Protein AF-0000000082826260 (afdb_homodimer)

InterPro domains:
  IPR009097 Cyclic phosphodiesterase [SSF55144] (1-170)
  IPR022932 Putative phosphoesterase YjcG [MF_01444] (1-168)
  IPR022932 Putative phosphoesterase YjcG [NF010223] (1-169)
  IPR050580 2H phosphoesterase superfamily YjcG-like protein [PTHR40037] (2-169)

Sequence (342 aa):
MKYGIVLFPSKKLQDLANSYRKRYDPSYSLIPPHLTLRASFECSEEKADQLVSHLRSIAKESHPIVLKLTKYSSFAPVNNVIYIKAEPTEELKTLNEKLYTGVLAGEQEYNFVPHVTVGQNLSDDEHSDVLGQLKMQEVSHEEIVDRFHLLYQLENGSWTVYETFLLGRGEMKYGIVLFPSKKLQDLANSYRKRYDPSYSLIPPHLTLRASFECSEEKADQLVSHLRSIAKESHPIVLKLTKYSSFAPVNNVIYIKAEPTEELKTLNEKLYTGVLAGEQEYNFVPHVTVGQNLSDDEHSDVLGQLKMQEVSHEEIVDRFHLLYQLENGSWTVYETFLLGRGE

Structure (mmCIF, N/CA/C/O backbone):
data_AF-0000000082826260-model_v1
#
loop_
_entity.id
_entity.type
_entity.pdbx_description
1 polymer 'Putative phosphoesterase G4P54_06240'
#
loop_
_atom_site.group_PDB
_atom_site.id
_atom_site.type_symbol
_atom_site.label_ato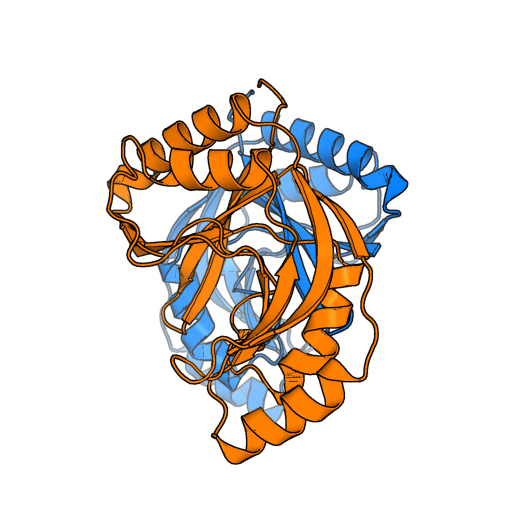m_id
_atom_site.label_alt_id
_atom_site.label_comp_id
_atom_site.label_asym_id
_atom_site.label_entity_id
_atom_site.label_seq_id
_atom_site.pdbx_PDB_ins_code
_atom_site.Cartn_x
_atom_site.Cartn_y
_atom_site.Cartn_z
_atom_site.occupancy
_atom_site.B_iso_or_equiv
_atom_site.auth_seq_id
_atom_site.auth_comp_id
_atom_site.auth_asym_id
_atom_site.auth_atom_id
_atom_site.pdbx_PDB_model_num
ATOM 1 N N . MET A 1 1 ? -2.699 8.5 -15.406 1 93.31 1 MET A N 1
ATOM 2 C CA . MET A 1 1 ? -2.787 7.773 -14.148 1 93.31 1 MET A CA 1
ATOM 3 C C . MET A 1 1 ? -2.738 8.734 -12.961 1 93.31 1 MET A C 1
ATOM 5 O O . MET A 1 1 ? -2.023 9.742 -13 1 93.31 1 MET A O 1
ATOM 9 N N . LYS A 1 2 ? -3.611 8.555 -11.953 1 97.25 2 LYS A N 1
ATOM 10 C CA . LYS A 1 2 ? -3.637 9.406 -10.766 1 97.25 2 LYS A CA 1
ATOM 11 C C . LYS A 1 2 ? -2.617 8.938 -9.734 1 97.25 2 LYS A C 1
ATOM 13 O O . LYS A 1 2 ? -2.611 7.77 -9.344 1 97.25 2 LYS A O 1
ATOM 18 N N . TYR A 1 3 ? -1.796 9.898 -9.281 1 97.56 3 TYR A N 1
ATOM 19 C CA . TYR A 1 3 ? -0.736 9.586 -8.328 1 97.56 3 TYR A CA 1
ATOM 20 C C . TYR A 1 3 ? -0.931 10.352 -7.027 1 97.56 3 TYR A C 1
ATOM 22 O O . TYR A 1 3 ? -1.606 11.383 -7 1 97.56 3 TYR A O 1
ATOM 30 N N . GLY A 1 4 ? -0.423 9.836 -5.984 1 97.25 4 GLY A N 1
ATOM 31 C CA . GLY A 1 4 ? -0.338 10.477 -4.684 1 97.25 4 GLY A CA 1
ATOM 32 C C . GLY A 1 4 ? 1.004 10.273 -4.004 1 97.25 4 GLY A C 1
ATOM 33 O O . GLY A 1 4 ? 1.725 9.32 -4.312 1 97.25 4 GLY A O 1
ATOM 34 N N . ILE A 1 5 ? 1.354 11.203 -3.178 1 98.38 5 ILE A N 1
ATOM 35 C CA . ILE A 1 5 ? 2.582 11.117 -2.393 1 98.38 5 ILE A CA 1
ATOM 36 C C . ILE A 1 5 ? 2.25 11.227 -0.906 1 98.38 5 ILE A C 1
ATOM 38 O O . ILE A 1 5 ? 1.689 12.227 -0.459 1 98.38 5 ILE A O 1
ATOM 42 N N . VAL A 1 6 ? 2.613 10.156 -0.198 1 98.62 6 VAL A N 1
ATOM 43 C CA . VAL A 1 6 ? 2.178 10.117 1.194 1 98.62 6 VAL A CA 1
ATOM 44 C C . VAL A 1 6 ? 3.311 9.602 2.076 1 98.62 6 VAL A C 1
ATOM 46 O O . VAL A 1 6 ? 4.297 9.055 1.572 1 98.62 6 VAL A O 1
ATOM 49 N N . LEU A 1 7 ? 3.102 9.867 3.311 1 97.81 7 LEU A N 1
ATOM 50 C CA . LEU A 1 7 ? 3.879 9.25 4.379 1 97.81 7 LEU A CA 1
ATOM 51 C C . LEU A 1 7 ? 3.008 8.32 5.219 1 97.81 7 LEU A C 1
ATOM 53 O O . LEU A 1 7 ? 1.947 8.719 5.699 1 97.81 7 LEU A O 1
ATOM 57 N N . PHE A 1 8 ? 3.475 6.996 5.305 1 98.62 8 PHE A N 1
ATOM 58 C CA . PHE A 1 8 ? 2.826 6.105 6.262 1 98.62 8 PHE A CA 1
ATOM 59 C C . PHE A 1 8 ? 3.502 6.188 7.625 1 98.62 8 PHE A C 1
ATOM 61 O O . PHE A 1 8 ? 4.703 5.934 7.746 1 98.62 8 PHE A O 1
ATOM 68 N N . PRO A 1 9 ? 2.684 6.578 8.664 1 98.25 9 PRO A N 1
ATOM 69 C CA . PRO A 1 9 ? 3.301 6.609 9.992 1 98.25 9 PRO A CA 1
ATOM 70 C C . PRO A 1 9 ? 3.555 5.211 10.562 1 98.25 9 PRO A C 1
ATOM 72 O O . PRO A 1 9 ? 3.43 4.219 9.836 1 98.25 9 PRO A O 1
ATOM 75 N N . SER A 1 10 ? 3.982 5.172 11.805 1 97.19 10 SER A N 1
ATOM 76 C CA . SER A 1 10 ? 4.285 3.902 12.453 1 97.19 10 SER A CA 1
ATOM 77 C C . SER A 1 10 ? 3.047 3.016 12.539 1 97.19 10 SER A C 1
ATOM 79 O O . SER A 1 10 ? 1.918 3.508 12.461 1 97.19 10 SER A O 1
ATOM 81 N N . LYS A 1 11 ? 3.295 1.752 12.656 1 97.25 11 LYS A N 1
ATOM 82 C CA . LYS A 1 11 ? 2.186 0.824 12.844 1 97.25 11 LYS A CA 1
ATOM 83 C C . LYS A 1 11 ? 1.308 1.252 14.016 1 97.25 11 LYS A C 1
ATOM 85 O O . LYS A 1 11 ? 0.081 1.146 13.953 1 97.25 11 LYS A O 1
ATOM 90 N N . LYS A 1 12 ? 1.961 1.688 15.07 1 97.38 12 LYS A N 1
ATOM 91 C CA . LYS A 1 12 ? 1.226 2.105 16.266 1 97.38 12 LYS A CA 1
ATOM 92 C C . LYS A 1 12 ? 0.23 3.213 15.93 1 97.38 12 LYS A C 1
ATOM 94 O O . LYS A 1 12 ? -0.943 3.131 16.297 1 97.38 12 LYS A O 1
ATOM 99 N N . LEU A 1 13 ? 0.68 4.199 15.289 1 98.25 13 LEU A N 1
ATOM 100 C CA . LEU A 1 13 ? -0.187 5.32 14.938 1 98.25 13 LEU A CA 1
ATOM 101 C C . LEU A 1 13 ? -1.237 4.898 13.914 1 98.25 13 LEU A C 1
ATOM 103 O O . LEU A 1 13 ? -2.379 5.363 13.961 1 98.25 13 LEU A O 1
ATOM 107 N N . GLN A 1 14 ? -0.876 4.094 12.992 1 98.62 14 GLN A N 1
ATOM 108 C CA . GLN A 1 14 ? -1.839 3.592 12.016 1 98.62 14 GLN A CA 1
ATOM 109 C C . GLN A 1 14 ? -2.959 2.814 12.695 1 98.62 14 GLN A C 1
ATOM 111 O O . GLN A 1 14 ? -4.133 2.986 12.367 1 98.62 14 GLN A O 1
ATOM 116 N N . ASP A 1 15 ? -2.557 1.994 13.617 1 98.56 15 ASP A N 1
ATOM 117 C CA . ASP A 1 15 ? -3.551 1.205 14.336 1 98.56 15 ASP A CA 1
ATOM 118 C C . ASP A 1 15 ? -4.48 2.104 15.148 1 98.56 15 ASP A C 1
ATOM 120 O O . ASP A 1 15 ? -5.691 1.869 15.195 1 98.56 15 ASP A O 1
ATOM 124 N N . LEU A 1 16 ? -3.908 3.068 15.742 1 97.88 16 LEU A N 1
ATOM 125 C CA . LEU A 1 16 ? -4.719 4.039 16.469 1 97.88 16 LEU A CA 1
ATOM 126 C C . LEU A 1 16 ? -5.711 4.727 15.539 1 97.88 16 LEU A C 1
ATOM 128 O O . LEU A 1 16 ? -6.906 4.797 15.844 1 97.88 16 LEU A O 1
ATOM 132 N N . ALA A 1 17 ? -5.262 5.164 14.414 1 98.38 17 ALA A N 1
ATOM 133 C CA . ALA A 1 17 ? -6.133 5.84 13.461 1 98.38 17 ALA A CA 1
ATOM 134 C C . ALA A 1 17 ? -7.23 4.906 12.961 1 98.38 17 ALA A C 1
ATOM 136 O O . ALA A 1 17 ? -8.391 5.305 12.844 1 98.38 17 ALA A O 1
ATOM 137 N N . ASN A 1 18 ? -6.883 3.709 12.68 1 98.5 18 ASN A N 1
ATOM 138 C CA . ASN A 1 18 ? -7.824 2.742 12.125 1 98.5 18 ASN A CA 1
ATOM 139 C C . ASN A 1 18 ? -8.93 2.398 13.117 1 98.5 18 ASN A C 1
ATOM 141 O O . ASN A 1 18 ? -10.016 1.969 12.727 1 98.5 18 ASN A O 1
ATOM 145 N N . SER A 1 19 ? -8.648 2.551 14.375 1 97.69 19 SER A N 1
ATOM 146 C CA . SER A 1 19 ? -9.68 2.297 15.375 1 97.69 19 SER A CA 1
ATOM 147 C C . SER A 1 19 ? -10.867 3.24 15.203 1 97.69 19 SER A C 1
ATOM 149 O O . SER A 1 19 ? -11.992 2.906 15.57 1 97.69 19 SER A O 1
ATOM 151 N N . TYR A 1 20 ? -10.664 4.395 14.555 1 97.94 20 TYR A N 1
ATOM 152 C CA . TYR A 1 20 ? -11.734 5.344 14.273 1 97.94 20 TYR A CA 1
ATOM 153 C C . TYR A 1 20 ? -12.172 5.254 12.82 1 97.94 20 TYR A C 1
ATOM 155 O O . TYR A 1 20 ? -13.367 5.289 12.523 1 97.94 20 TYR A O 1
ATOM 163 N N . ARG A 1 21 ? -11.219 5.059 11.984 1 98.56 21 ARG A N 1
ATOM 164 C CA . ARG A 1 21 ? -11.484 5.074 10.555 1 98.56 21 ARG A CA 1
ATOM 165 C C . ARG A 1 21 ? -12.484 3.986 10.172 1 98.56 21 ARG A C 1
ATOM 167 O O . ARG A 1 21 ? -13.281 4.164 9.242 1 98.56 21 ARG A O 1
ATOM 174 N N . LYS A 1 22 ? -12.422 2.9 10.805 1 97.88 22 LYS A N 1
ATOM 175 C CA . LYS A 1 22 ? -13.297 1.771 10.5 1 97.88 22 LYS A CA 1
ATOM 176 C C . LYS A 1 22 ? -14.766 2.197 10.492 1 97.88 22 LYS A C 1
ATOM 178 O O . LYS A 1 22 ? -15.547 1.724 9.664 1 97.88 22 LYS A O 1
ATOM 183 N N . ARG A 1 23 ? -15.117 3.162 11.312 1 97.44 23 ARG A N 1
ATOM 184 C CA . ARG A 1 23 ? -16.5 3.578 11.461 1 97.44 23 ARG A CA 1
ATOM 185 C C . ARG A 1 23 ? -16.766 4.906 10.758 1 97.44 23 ARG A C 1
ATOM 187 O O . ARG A 1 23 ? -17.859 5.156 10.266 1 97.44 23 ARG A O 1
ATOM 194 N N . TYR A 1 24 ? -15.633 5.699 10.617 1 98.31 24 TYR A N 1
ATOM 195 C CA . TYR A 1 24 ? -15.938 7.098 10.336 1 98.31 24 TYR A CA 1
ATOM 196 C C . TYR A 1 24 ? -15.273 7.559 9.047 1 98.31 24 TYR A C 1
ATOM 198 O O . TYR A 1 24 ? -15.391 8.727 8.664 1 98.31 24 TYR A O 1
ATOM 206 N N . ASP A 1 25 ? -14.562 6.664 8.414 1 98.12 25 ASP A N 1
ATOM 207 C CA . ASP A 1 25 ? -13.82 7.047 7.211 1 98.12 25 ASP A CA 1
ATOM 208 C C . ASP A 1 25 ? -14.117 6.094 6.055 1 98.12 25 ASP A C 1
ATOM 210 O O . ASP A 1 25 ? -13.617 4.965 6.031 1 98.12 25 ASP A O 1
ATOM 214 N N . PRO A 1 26 ? -14.805 6.508 5.086 1 96.88 26 PRO A N 1
ATOM 215 C CA . PRO A 1 26 ? -15.102 5.652 3.934 1 96.88 26 PRO A CA 1
ATOM 216 C C . PRO A 1 26 ? -13.844 5.23 3.178 1 96.88 26 PRO A C 1
ATOM 218 O O . PRO A 1 26 ? -13.883 4.293 2.377 1 96.88 26 PRO A O 1
ATOM 221 N N . SER A 1 27 ? -12.734 5.902 3.381 1 96.62 27 SER A N 1
ATOM 222 C CA . SER A 1 27 ? -11.484 5.566 2.713 1 96.62 27 SER A CA 1
ATOM 223 C C . SER A 1 27 ? -10.719 4.492 3.479 1 96.62 27 SER A C 1
ATOM 225 O O . SER A 1 27 ? -9.625 4.102 3.082 1 96.62 27 SER A O 1
ATOM 227 N N . TYR A 1 28 ? -11.352 3.994 4.535 1 97.56 28 TYR A N 1
ATOM 228 C CA . TYR A 1 28 ? -10.773 2.982 5.414 1 97.56 28 TYR A CA 1
ATOM 229 C C . TYR A 1 28 ? -10.234 1.806 4.605 1 97.56 28 TYR A C 1
ATOM 231 O O . TYR A 1 28 ? -9.156 1.282 4.902 1 97.56 28 TYR A O 1
ATOM 239 N N . SER A 1 29 ? -10.961 1.508 3.543 1 95.56 29 SER A N 1
ATOM 240 C CA . SER A 1 29 ? -10.625 0.313 2.777 1 95.56 29 SER A CA 1
ATOM 241 C C . SER A 1 29 ? -9.805 0.665 1.538 1 95.56 29 SER A C 1
ATOM 243 O O . SER A 1 29 ? -9.422 -0.22 0.769 1 95.56 29 SER A O 1
ATOM 245 N N . LEU A 1 30 ? -9.516 1.911 1.318 1 97.44 30 LEU A N 1
ATOM 246 C CA . LEU A 1 30 ? -8.922 2.332 0.054 1 97.44 30 LEU A CA 1
ATOM 247 C C . LEU A 1 30 ? -7.438 2.629 0.224 1 97.44 30 LEU A C 1
ATOM 249 O O . LEU A 1 30 ? -6.676 2.57 -0.744 1 97.44 30 LEU A O 1
ATOM 253 N N . ILE A 1 31 ? -7.086 2.965 1.44 1 98.31 31 ILE A N 1
ATOM 254 C CA . ILE A 1 31 ? -5.703 3.338 1.712 1 98.31 31 ILE A CA 1
ATOM 255 C C . ILE A 1 31 ? -5.434 3.26 3.213 1 98.31 31 ILE A C 1
ATOM 257 O O . ILE A 1 31 ? -6.281 3.637 4.023 1 98.31 31 ILE A O 1
ATOM 261 N N . PRO A 1 32 ? -4.246 2.762 3.613 1 98.56 32 PRO A N 1
ATOM 262 C CA . PRO A 1 32 ? -3.893 2.82 5.031 1 98.56 32 PRO A CA 1
ATOM 263 C C . PRO A 1 32 ? -3.785 4.254 5.555 1 98.56 32 PRO A C 1
ATOM 265 O O . PRO A 1 32 ? -3.666 5.195 4.766 1 98.56 32 PRO A O 1
ATOM 268 N N . PRO A 1 33 ? -3.85 4.402 6.898 1 98.81 33 PRO A N 1
ATOM 269 C CA . PRO A 1 33 ? -3.652 5.746 7.445 1 98.81 33 PRO A CA 1
ATOM 270 C C . PRO A 1 33 ? -2.35 6.391 6.977 1 98.81 33 PRO A C 1
ATOM 272 O O . PRO A 1 33 ? -1.307 5.73 6.945 1 98.81 33 PRO A O 1
ATOM 275 N N . HIS A 1 34 ? -2.5 7.621 6.605 1 98.81 34 HIS A N 1
ATOM 276 C CA . HIS A 1 34 ? -1.344 8.273 6 1 98.81 34 HIS A CA 1
ATOM 277 C C . HIS A 1 34 ? -1.379 9.781 6.227 1 98.81 34 HIS A C 1
ATOM 279 O O . HIS A 1 34 ? -2.398 10.32 6.664 1 98.81 34 HIS A O 1
ATOM 285 N N . LEU A 1 35 ? -0.236 10.383 6.055 1 98.56 35 LEU A N 1
ATOM 286 C CA . LEU A 1 35 ? -0.113 11.828 5.918 1 98.56 35 LEU A CA 1
ATOM 287 C C . LEU A 1 35 ? 0.155 12.219 4.469 1 98.56 35 LEU A C 1
ATOM 289 O O . LEU A 1 35 ? 1.131 11.758 3.869 1 98.56 35 LEU A O 1
ATOM 293 N N . THR A 1 36 ? -0.707 13.008 3.924 1 98 36 THR A N 1
ATOM 294 C CA . THR A 1 36 ? -0.548 13.469 2.549 1 98 36 THR A CA 1
ATOM 295 C C . THR A 1 36 ? 0.526 14.547 2.463 1 98 36 THR A C 1
ATOM 297 O O . THR A 1 36 ? 0.447 15.57 3.154 1 98 36 THR A O 1
ATOM 300 N N . LEU A 1 37 ? 1.494 14.32 1.635 1 97.56 37 LEU A N 1
ATOM 301 C CA . LEU A 1 37 ? 2.572 15.289 1.479 1 97.56 37 LEU A CA 1
ATOM 302 C C . LEU A 1 37 ? 2.266 16.266 0.35 1 97.56 37 LEU A C 1
ATOM 304 O O . LEU A 1 37 ? 2.729 17.406 0.37 1 97.56 37 LEU A O 1
ATOM 308 N N . ARG A 1 38 ? 1.603 15.688 -0.567 1 94.81 38 ARG A N 1
ATOM 309 C CA . ARG A 1 38 ? 1.156 16.469 -1.713 1 94.81 38 ARG A CA 1
ATOM 310 C C . ARG A 1 38 ? -0.188 15.969 -2.23 1 94.81 38 ARG A C 1
ATOM 312 O O . ARG A 1 38 ? -0.431 14.766 -2.271 1 94.81 38 ARG A O 1
ATOM 319 N N . ALA A 1 39 ? -1.004 16.953 -2.668 1 94.06 39 ALA A N 1
ATOM 320 C CA . ALA A 1 39 ? -2.281 16.578 -3.266 1 94.06 39 ALA A CA 1
ATOM 321 C C . ALA A 1 39 ? -2.074 15.688 -4.484 1 94.06 39 ALA A C 1
ATOM 323 O O . ALA A 1 39 ? -1.077 15.82 -5.195 1 94.06 39 ALA A O 1
ATOM 324 N N . SER A 1 40 ? -3.035 14.82 -4.695 1 95.69 40 SER A N 1
ATOM 325 C CA . SER A 1 40 ? -2.939 13.898 -5.82 1 95.69 40 SER A CA 1
ATOM 326 C C . SER A 1 40 ? -2.898 14.648 -7.148 1 95.69 40 SER A C 1
ATOM 328 O O . SER A 1 40 ? -3.369 15.781 -7.238 1 95.69 40 SER A O 1
ATOM 330 N N . PHE A 1 41 ? -2.348 14 -8.164 1 95.12 41 PHE A N 1
ATOM 331 C CA . PHE A 1 41 ? -2.182 14.617 -9.477 1 95.12 41 PHE A CA 1
ATOM 332 C C . PHE A 1 41 ? -2.176 13.57 -10.578 1 95.12 41 PHE A C 1
ATOM 334 O O . PHE A 1 41 ? -1.977 12.383 -10.305 1 95.12 41 PHE A O 1
ATOM 341 N N . GLU A 1 42 ? -2.383 14.039 -11.773 1 94.38 42 GLU A N 1
ATOM 342 C CA . GLU A 1 42 ? -2.371 13.148 -12.93 1 94.38 42 GLU A CA 1
ATOM 343 C C . GLU A 1 42 ? -1.025 13.195 -13.648 1 94.38 42 GLU A C 1
ATOM 345 O O . GLU A 1 42 ? -0.421 14.266 -13.773 1 94.38 42 GLU A O 1
ATOM 350 N N . CYS A 1 43 ? -0.586 12.07 -13.977 1 92.5 43 CYS A N 1
ATOM 351 C CA . CYS A 1 43 ? 0.653 11.945 -14.734 1 92.5 43 CYS A CA 1
ATOM 352 C C . CYS A 1 43 ? 0.594 10.758 -15.688 1 92.5 43 CYS A C 1
ATOM 354 O O . CYS A 1 43 ? 0.049 9.711 -15.344 1 92.5 43 CYS A O 1
ATOM 356 N N . SER A 1 44 ? 1.175 10.953 -16.844 1 91.12 44 SER A N 1
ATOM 357 C CA . SER A 1 44 ? 1.214 9.852 -17.797 1 91.12 44 SER A CA 1
ATOM 358 C C . SER A 1 44 ? 2.197 8.773 -17.359 1 91.12 44 SER A C 1
ATOM 360 O O . SER A 1 44 ? 3.197 9.07 -16.703 1 91.12 44 SER A O 1
ATOM 362 N N . GLU A 1 45 ? 1.932 7.555 -17.734 1 87.06 45 GLU A N 1
ATOM 363 C CA . GLU A 1 45 ? 2.799 6.434 -17.391 1 87.06 45 GLU A CA 1
ATOM 364 C C . GLU A 1 45 ? 4.188 6.602 -18 1 87.06 45 GLU A C 1
ATOM 366 O O . GLU A 1 45 ? 5.184 6.172 -17.422 1 87.06 45 GLU A O 1
ATOM 371 N N . GLU A 1 46 ? 4.199 7.234 -19.078 1 85 46 GLU A N 1
ATOM 372 C CA . GLU A 1 46 ? 5.457 7.438 -19.781 1 85 46 GLU A CA 1
ATOM 373 C C . GLU A 1 46 ? 6.383 8.375 -19.016 1 85 46 GLU A C 1
ATOM 375 O O . GLU A 1 46 ? 7.602 8.328 -19.188 1 85 46 GLU A O 1
ATOM 380 N N . LYS A 1 47 ? 5.82 9.172 -18.141 1 88.56 47 LYS A N 1
ATOM 381 C CA . LYS A 1 47 ? 6.605 10.148 -17.391 1 88.56 47 LYS A CA 1
ATOM 382 C C . LYS A 1 47 ? 6.914 9.641 -15.984 1 88.56 47 LYS A C 1
ATOM 384 O O . LYS A 1 47 ? 7.477 10.375 -15.164 1 88.56 47 LYS A O 1
ATOM 389 N N . ALA A 1 48 ? 6.52 8.445 -15.773 1 87.75 48 ALA A N 1
ATOM 390 C CA . ALA A 1 48 ? 6.691 7.883 -14.438 1 87.75 48 ALA A CA 1
ATOM 391 C C . ALA A 1 48 ? 8.164 7.848 -14.039 1 87.75 48 ALA A C 1
ATOM 393 O O . ALA A 1 48 ? 8.516 8.094 -12.883 1 87.75 48 ALA A O 1
ATOM 394 N N . ASP A 1 49 ? 8.984 7.617 -15.008 1 90 49 ASP A N 1
ATOM 395 C CA . ASP A 1 49 ? 10.414 7.547 -14.734 1 90 49 ASP A CA 1
ATOM 396 C C . ASP A 1 49 ? 10.961 8.914 -14.32 1 90 49 ASP A C 1
ATOM 398 O O . ASP A 1 49 ? 11.797 9.008 -13.422 1 90 49 ASP A O 1
ATOM 402 N N . GLN A 1 50 ? 10.523 9.867 -14.992 1 94.5 50 GLN A N 1
ATOM 403 C CA . GLN A 1 50 ? 10.938 11.227 -14.641 1 94.5 50 GLN A CA 1
ATOM 404 C C . GLN A 1 50 ? 10.445 11.609 -13.25 1 94.5 50 GLN A C 1
ATOM 406 O O . GLN A 1 50 ? 11.164 12.25 -12.477 1 94.5 50 GLN A O 1
ATOM 411 N N . LEU A 1 51 ? 9.281 11.234 -13.008 1 95.56 51 LEU A N 1
ATOM 412 C CA . LEU A 1 51 ? 8.688 11.492 -11.703 1 95.56 51 LEU A CA 1
ATOM 413 C C . LEU A 1 51 ? 9.492 10.812 -10.594 1 95.56 51 LEU A C 1
ATOM 415 O O . LEU A 1 51 ? 9.828 11.445 -9.594 1 95.56 51 LEU A O 1
ATOM 419 N N . VAL A 1 52 ? 9.852 9.641 -10.812 1 96.62 52 VAL A N 1
ATOM 420 C CA . VAL A 1 52 ? 10.602 8.852 -9.836 1 96.62 52 VAL A CA 1
ATOM 421 C C . VAL A 1 52 ? 11.977 9.477 -9.625 1 96.62 52 VAL A C 1
ATOM 423 O O . VAL A 1 52 ? 12.438 9.609 -8.484 1 96.62 52 VAL A O 1
ATOM 426 N N . SER A 1 53 ? 12.594 9.828 -10.688 1 96.5 53 SER A N 1
ATOM 427 C CA . SER A 1 53 ? 13.906 10.445 -10.602 1 96.5 53 SER A CA 1
ATOM 428 C C . SER A 1 53 ? 13.859 11.742 -9.805 1 96.5 53 SER A C 1
ATOM 430 O O . SER A 1 53 ? 14.734 12.016 -8.984 1 96.5 53 SER A O 1
ATOM 432 N N . HIS A 1 54 ? 12.875 12.484 -10.078 1 97.5 54 HIS A N 1
ATOM 433 C CA . HIS A 1 54 ? 12.695 13.742 -9.359 1 97.5 54 HIS A CA 1
ATOM 434 C C . HIS A 1 54 ? 12.469 13.5 -7.875 1 97.5 54 HIS A C 1
ATOM 436 O O . HIS A 1 54 ? 13.086 14.164 -7.031 1 97.5 54 HIS A O 1
ATOM 442 N N . LEU A 1 55 ? 11.672 12.555 -7.559 1 97.88 55 LEU A N 1
ATOM 443 C CA . LEU A 1 55 ? 11.367 12.234 -6.168 1 97.88 55 LEU A CA 1
ATOM 444 C C . LEU A 1 55 ? 12.602 11.688 -5.457 1 97.88 55 LEU A C 1
ATOM 446 O O . LEU A 1 55 ? 12.805 11.953 -4.266 1 97.88 55 LEU A O 1
ATOM 450 N N . ARG A 1 56 ? 13.375 10.953 -6.164 1 97.25 56 ARG A N 1
ATOM 451 C CA . ARG A 1 56 ? 14.617 10.445 -5.59 1 97.25 56 ARG A CA 1
ATOM 452 C C . ARG A 1 56 ? 15.555 11.594 -5.223 1 97.25 56 ARG A C 1
ATOM 454 O O . ARG A 1 56 ? 16.203 11.562 -4.172 1 97.25 56 ARG A O 1
ATOM 461 N N . SER A 1 57 ? 15.625 12.516 -6.078 1 97.19 57 SER A N 1
ATOM 462 C CA . SER A 1 57 ? 16.469 13.688 -5.816 1 97.19 57 SER A CA 1
ATOM 463 C C . SER A 1 57 ? 15.969 14.453 -4.594 1 97.19 57 SER A C 1
ATOM 465 O O . SER A 1 57 ? 16.766 14.859 -3.748 1 97.19 57 SER A O 1
ATOM 467 N N . ILE A 1 58 ? 14.711 14.602 -4.516 1 97.5 58 ILE A N 1
ATOM 468 C CA . ILE A 1 58 ? 14.117 15.289 -3.375 1 97.5 58 ILE A CA 1
ATOM 469 C C . ILE A 1 58 ? 14.43 14.523 -2.092 1 97.5 58 ILE A C 1
ATOM 471 O O . ILE A 1 58 ? 14.812 15.117 -1.082 1 97.5 58 ILE A O 1
ATOM 475 N N . ALA A 1 59 ? 14.273 13.266 -2.119 1 97.25 59 ALA A N 1
ATOM 476 C CA . ALA A 1 59 ? 14.516 12.43 -0.948 1 97.25 59 ALA A CA 1
ATOM 477 C C . ALA A 1 59 ? 15.961 12.547 -0.479 1 97.25 59 ALA A C 1
ATOM 479 O O . ALA A 1 59 ? 16.219 12.648 0.721 1 97.25 59 ALA A O 1
ATOM 480 N N . LYS A 1 60 ? 16.828 12.562 -1.421 1 95.62 60 LYS A N 1
ATOM 481 C CA . LYS A 1 60 ? 18.25 12.641 -1.119 1 95.62 60 LYS A CA 1
ATOM 482 C C . LYS A 1 60 ? 18.594 13.945 -0.402 1 95.62 60 LYS A C 1
ATOM 484 O O . LYS A 1 60 ? 19.484 13.984 0.446 1 95.62 60 LYS A O 1
ATOM 489 N N . GLU A 1 61 ? 17.859 14.922 -0.703 1 94.88 61 GLU A N 1
ATOM 490 C CA . GLU A 1 61 ? 18.156 16.25 -0.183 1 94.88 61 GLU A CA 1
ATOM 491 C C . GLU A 1 61 ? 17.344 16.547 1.069 1 94.88 61 GLU A C 1
ATOM 493 O O . GLU A 1 61 ? 17.375 17.672 1.594 1 94.88 61 GLU A O 1
ATOM 498 N N . SER A 1 62 ? 16.641 15.609 1.484 1 95.25 62 SER A N 1
ATOM 499 C CA . SER A 1 62 ? 15.758 15.828 2.631 1 95.25 62 SER A CA 1
ATOM 500 C C . SER A 1 62 ? 16.234 15.047 3.848 1 95.25 62 SER A C 1
ATOM 502 O O . SER A 1 62 ? 17.188 14.273 3.76 1 95.25 62 SER A O 1
ATOM 504 N N . HIS A 1 63 ? 15.68 15.328 4.996 1 93.44 63 HIS A N 1
ATOM 505 C CA . HIS A 1 63 ? 16.016 14.664 6.254 1 93.44 63 HIS A CA 1
ATOM 506 C C . HIS A 1 63 ? 14.805 13.922 6.816 1 93.44 63 HIS A C 1
ATOM 508 O O . HIS A 1 63 ? 13.656 14.234 6.477 1 93.44 63 HIS A O 1
ATOM 514 N N . PRO A 1 64 ? 15.156 12.922 7.656 1 95.19 64 PRO A N 1
ATOM 515 C CA . PRO A 1 64 ? 14.031 12.266 8.336 1 95.19 64 PRO A CA 1
ATOM 516 C C . PRO A 1 64 ? 13.148 13.258 9.086 1 95.19 64 PRO A C 1
ATOM 518 O O . PRO A 1 64 ? 13.625 14.289 9.562 1 95.19 64 PRO A O 1
ATOM 521 N N . ILE A 1 65 ? 11.914 12.883 9.172 1 95.62 65 ILE A N 1
ATOM 522 C CA . ILE A 1 65 ? 10.906 13.797 9.703 1 95.62 65 ILE A CA 1
ATOM 523 C C . ILE A 1 65 ? 10.477 13.344 11.094 1 95.62 65 ILE A C 1
ATOM 525 O O . ILE A 1 65 ? 10.172 12.164 11.305 1 95.62 65 ILE A O 1
ATOM 529 N N . VAL A 1 66 ? 10.477 14.273 11.992 1 95.19 66 VAL A N 1
ATOM 530 C CA . VAL A 1 66 ? 9.891 14.008 13.305 1 95.19 66 VAL A CA 1
ATOM 531 C C . VAL A 1 66 ? 8.406 14.352 13.281 1 95.19 66 VAL A C 1
ATOM 533 O O . VAL A 1 66 ? 8.023 15.508 13.102 1 95.19 66 VAL A O 1
ATOM 536 N N . LEU A 1 67 ? 7.625 13.344 13.461 1 96.81 67 LEU A N 1
ATOM 537 C CA . LEU A 1 67 ? 6.184 13.547 13.539 1 96.81 67 LEU A CA 1
ATOM 538 C C . LEU A 1 67 ? 5.73 13.617 15 1 96.81 67 LEU A C 1
ATOM 540 O O . LEU A 1 67 ? 5.969 12.688 15.773 1 96.81 67 LEU A O 1
ATOM 544 N N . LYS A 1 68 ? 5.16 14.719 15.32 1 97.44 68 LYS A N 1
ATOM 545 C CA . LYS A 1 68 ? 4.57 14.898 16.641 1 97.44 68 LYS A CA 1
ATOM 546 C C . LYS A 1 68 ? 3.066 15.141 16.547 1 97.44 68 LYS A C 1
ATOM 548 O O . LYS A 1 68 ? 2.629 16.203 16.125 1 97.44 68 LYS A O 1
ATOM 553 N N . LEU A 1 69 ? 2.332 14.156 16.953 1 97.12 69 LEU A N 1
ATOM 554 C CA . LEU A 1 69 ? 0.876 14.258 16.969 1 97.12 69 LEU A CA 1
ATOM 555 C C . LEU A 1 69 ? 0.374 14.719 18.328 1 97.12 69 LEU A C 1
ATOM 557 O O . LEU A 1 69 ? 0.667 14.086 19.344 1 97.12 69 LEU A O 1
ATOM 561 N N . THR A 1 70 ? -0.507 15.695 18.344 1 95.25 70 THR A N 1
ATOM 562 C CA . THR A 1 70 ? -0.694 16.359 19.641 1 95.25 70 THR A CA 1
ATOM 563 C C . THR A 1 70 ? -2.176 16.453 19.984 1 95.25 70 THR A C 1
ATOM 565 O O . THR A 1 70 ? -2.539 16.516 21.156 1 95.25 70 THR A O 1
ATOM 568 N N . LYS A 1 71 ? -3.057 16.5 19 1 96.19 71 LYS A N 1
ATOM 569 C CA . LYS A 1 71 ? -4.469 16.672 19.328 1 96.19 71 LYS A CA 1
ATOM 570 C C . LYS A 1 71 ? -5.359 16.281 18.141 1 96.19 71 LYS A C 1
ATOM 572 O O . LYS A 1 71 ? -4.902 16.25 17 1 96.19 71 LYS A O 1
ATOM 577 N N . TYR A 1 72 ? -6.629 16.047 18.5 1 98 72 TYR A N 1
ATOM 578 C CA . TYR A 1 72 ? -7.664 15.891 17.484 1 98 72 TYR A CA 1
ATOM 579 C C . TYR A 1 72 ? -8.211 17.25 17.031 1 98 72 TYR A C 1
ATOM 581 O O . TYR A 1 72 ? -8.383 18.156 17.859 1 98 72 TYR A O 1
ATOM 589 N N . SER A 1 73 ? -8.445 17.391 15.781 1 97.25 73 SER A N 1
ATOM 590 C CA . SER A 1 73 ? -8.984 18.625 15.227 1 97.25 73 SER A CA 1
ATOM 591 C C . SER A 1 73 ? -9.883 18.344 14.023 1 97.25 73 SER A C 1
ATOM 593 O O . SER A 1 73 ? -10.273 17.203 13.789 1 97.25 73 SER A O 1
ATOM 595 N N . SER A 1 74 ? -10.352 19.438 13.398 1 97.88 74 SER A N 1
ATOM 596 C CA . SER A 1 74 ? -11.312 19.297 12.305 1 97.88 74 SER A CA 1
ATOM 597 C C . SER A 1 74 ? -11.172 20.438 11.305 1 97.88 74 SER A C 1
ATOM 599 O O . SER A 1 74 ? -10.688 21.531 11.648 1 97.88 74 SER A O 1
ATOM 601 N N . PHE A 1 75 ? -11.547 20.219 10.086 1 96.56 75 PHE A N 1
ATOM 602 C CA . PHE A 1 75 ? -11.562 21.25 9.062 1 96.56 75 PHE A CA 1
ATOM 603 C C . PHE A 1 75 ? -12.938 21.891 8.961 1 96.56 75 PHE A C 1
ATOM 605 O O . PHE A 1 75 ? -13.164 22.75 8.109 1 96.56 75 PHE A O 1
ATOM 612 N N . ALA A 1 76 ? -13.875 21.453 9.773 1 94.94 76 ALA A N 1
ATOM 613 C CA . ALA A 1 76 ? -15.188 22.094 9.805 1 94.94 76 ALA A CA 1
ATOM 614 C C . ALA A 1 76 ? -15.07 23.594 10.086 1 94.94 76 ALA A C 1
ATOM 616 O O . ALA A 1 76 ? -14.203 24.016 10.852 1 94.94 76 ALA A O 1
ATOM 617 N N . PRO A 1 77 ? -15.914 24.406 9.297 1 94.19 77 PRO A N 1
ATOM 618 C CA . PRO A 1 77 ? -17.109 24.016 8.547 1 94.19 77 PRO A CA 1
ATOM 619 C C . PRO A 1 77 ? -16.828 23.828 7.055 1 94.19 77 PRO A C 1
ATOM 621 O O . PRO A 1 77 ? -17.75 23.547 6.285 1 94.19 77 PRO A O 1
ATOM 624 N N . VAL A 1 78 ? -15.57 24 6.707 1 92.19 78 VAL A N 1
ATOM 625 C CA . VAL A 1 78 ? -15.258 23.875 5.285 1 92.19 78 VAL A CA 1
ATOM 626 C C . VAL A 1 78 ? -15.469 22.422 4.832 1 92.19 78 VAL A C 1
ATOM 628 O O . VAL A 1 78 ? -16.078 22.188 3.795 1 92.19 78 VAL A O 1
ATOM 631 N N . ASN A 1 79 ? -14.945 21.422 5.535 1 94.81 79 ASN A N 1
ATOM 632 C CA . ASN A 1 79 ? -15.102 20 5.285 1 94.81 79 ASN A CA 1
ATOM 633 C C . ASN A 1 79 ? -15.281 19.219 6.582 1 94.81 79 ASN A C 1
ATOM 635 O O . ASN A 1 79 ? -14.594 19.484 7.57 1 94.81 79 ASN A O 1
ATOM 639 N N . ASN A 1 80 ? -16.109 18.297 6.535 1 97.81 80 ASN A N 1
ATOM 640 C CA . ASN A 1 80 ? -16.312 17.438 7.699 1 97.81 80 ASN A CA 1
ATOM 641 C C . ASN A 1 80 ? -15.242 16.359 7.793 1 97.81 80 ASN A C 1
ATOM 643 O O . ASN A 1 80 ? -15.555 15.164 7.68 1 97.81 80 ASN A O 1
ATOM 647 N N . VAL A 1 81 ? -14.055 16.812 8.078 1 98.19 81 VAL A N 1
ATOM 648 C CA . VAL A 1 81 ? -12.914 15.922 8.258 1 98.19 81 VAL A CA 1
ATOM 649 C C . VAL A 1 81 ? -12.375 16.047 9.68 1 98.19 81 VAL A C 1
ATOM 651 O O . VAL A 1 81 ? -12.164 17.156 10.172 1 98.19 81 VAL A O 1
ATOM 654 N N . ILE A 1 82 ? -12.219 14.953 10.367 1 98.69 82 ILE A N 1
ATOM 655 C CA . ILE A 1 82 ? -11.586 14.883 11.68 1 98.69 82 ILE A CA 1
ATOM 656 C C . ILE A 1 82 ? -10.211 14.219 11.555 1 98.69 82 ILE A C 1
ATOM 658 O O . ILE A 1 82 ? -10.07 13.203 10.875 1 98.69 82 ILE A O 1
ATOM 662 N N . TYR A 1 83 ? -9.273 14.859 12.242 1 98.56 83 TYR A N 1
ATOM 663 C CA . TYR A 1 83 ? -7.914 14.352 12.062 1 98.56 83 TYR A CA 1
ATOM 664 C C . TYR A 1 83 ? -7.094 14.531 13.328 1 98.56 83 TYR A C 1
ATOM 666 O O . TYR A 1 83 ? -7.52 15.219 14.258 1 98.56 83 TYR A O 1
ATOM 674 N N . ILE A 1 84 ? -5.996 13.75 13.406 1 98.38 84 ILE A N 1
ATOM 675 C CA . ILE A 1 84 ? -4.961 14.016 14.398 1 98.38 84 ILE A CA 1
ATOM 676 C C . ILE A 1 84 ? -3.943 15 13.828 1 98.38 84 ILE A C 1
ATOM 678 O O . ILE A 1 84 ? -3.33 14.742 12.789 1 98.38 84 ILE A O 1
ATOM 682 N N . LYS A 1 85 ? -3.729 16.031 14.539 1 97.88 85 LYS A N 1
ATOM 683 C CA . LYS A 1 85 ? -2.85 17.094 14.07 1 97.88 85 LYS A CA 1
ATOM 684 C C . LYS A 1 85 ? -1.383 16.734 14.273 1 97.88 85 LYS A C 1
ATOM 686 O O . LYS A 1 85 ? -0.992 16.297 15.359 1 97.88 85 LYS A O 1
ATOM 691 N N . ALA A 1 86 ? -0.618 16.828 13.227 1 97.81 86 ALA A N 1
ATOM 692 C CA . ALA A 1 86 ? 0.838 16.781 13.328 1 97.81 86 ALA A CA 1
ATOM 693 C C . ALA A 1 86 ? 1.431 18.188 13.406 1 97.81 86 ALA A C 1
ATOM 695 O O . ALA A 1 86 ? 1.06 19.062 12.625 1 97.81 86 ALA A O 1
ATOM 696 N N . GLU A 1 87 ? 2.293 18.359 14.344 1 96.62 87 GLU A N 1
ATOM 697 C CA . GLU A 1 87 ? 2.938 19.656 14.453 1 96.62 87 GLU A CA 1
ATOM 698 C C . GLU A 1 87 ? 3.662 20.031 13.164 1 96.62 87 GLU A C 1
ATOM 700 O O . GLU A 1 87 ? 4.426 19.234 12.625 1 96.62 87 GLU A O 1
ATOM 705 N N . PRO A 1 88 ? 3.406 21.203 12.734 1 94.44 88 PRO A N 1
ATOM 706 C CA . PRO A 1 88 ? 4.148 21.625 11.555 1 94.44 88 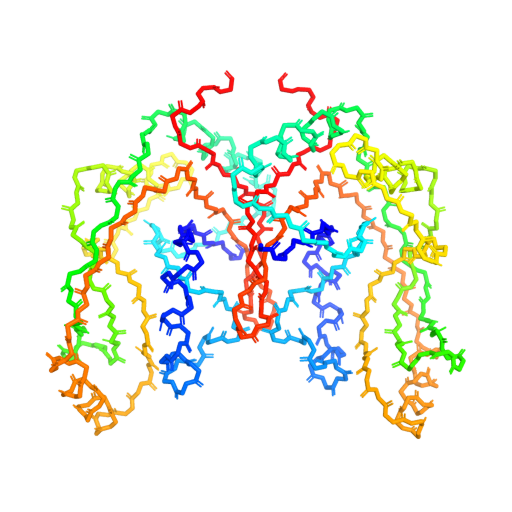PRO A CA 1
ATOM 707 C C . PRO A 1 88 ? 5.625 21.891 11.844 1 94.44 88 PRO A C 1
ATOM 709 O O . PRO A 1 88 ? 5.953 22.656 12.758 1 94.44 88 PRO A O 1
ATOM 712 N N . THR A 1 89 ? 6.477 21.219 11.219 1 93.88 89 THR A N 1
ATOM 713 C CA . THR A 1 89 ? 7.914 21.422 11.344 1 93.88 89 THR A CA 1
ATOM 714 C C . THR A 1 89 ? 8.492 22 10.055 1 93.88 89 THR A C 1
ATOM 716 O O . THR A 1 89 ? 7.867 21.906 8.992 1 93.88 89 THR A O 1
ATOM 719 N N . GLU A 1 90 ? 9.609 22.609 10.148 1 93.25 90 GLU A N 1
ATOM 720 C CA . GLU A 1 90 ? 10.281 23.141 8.961 1 93.25 90 GLU A CA 1
ATOM 721 C C . GLU A 1 90 ? 10.617 22.031 7.973 1 93.25 90 GLU A C 1
ATOM 723 O O . GLU A 1 90 ? 10.555 22.234 6.758 1 93.25 90 GLU A O 1
ATOM 728 N N . GLU A 1 91 ? 10.953 20.922 8.5 1 93.44 91 GLU A N 1
ATOM 729 C CA . GLU A 1 91 ? 11.289 19.781 7.652 1 93.44 91 GLU A CA 1
ATOM 730 C C . GLU A 1 91 ? 10.086 19.344 6.82 1 93.44 91 GLU A C 1
ATOM 732 O O . GLU A 1 91 ? 10.211 19.094 5.621 1 93.44 91 GLU A O 1
ATOM 737 N N . LEU A 1 92 ? 8.961 19.297 7.441 1 95.5 92 LEU A N 1
ATOM 738 C CA . LEU A 1 92 ? 7.738 18.891 6.75 1 95.5 92 LEU A CA 1
ATOM 739 C C . LEU A 1 92 ? 7.34 19.938 5.715 1 95.5 92 LEU A C 1
ATOM 741 O O . LEU A 1 92 ? 6.961 19.594 4.594 1 95.5 92 LEU A O 1
ATOM 745 N N . LYS A 1 93 ? 7.422 21.125 6.141 1 94.31 93 LYS A N 1
ATOM 746 C CA . LYS A 1 93 ? 7.066 22.219 5.234 1 94.31 93 LYS A CA 1
ATOM 747 C C . LYS A 1 93 ? 7.98 22.234 4.016 1 94.31 93 LYS A C 1
ATOM 749 O O . LYS A 1 93 ? 7.512 22.375 2.883 1 94.31 93 LYS A O 1
ATOM 754 N N . THR A 1 94 ? 9.234 22.094 4.27 1 95.19 94 THR A N 1
ATOM 755 C CA . THR A 1 94 ? 10.211 22.094 3.189 1 95.19 94 THR A CA 1
ATOM 756 C C . THR A 1 94 ? 9.977 20.938 2.232 1 95.19 94 THR A C 1
ATOM 758 O O . THR A 1 94 ? 10.062 21.094 1.013 1 95.19 94 THR A O 1
ATOM 761 N N . LEU A 1 95 ? 9.75 19.797 2.779 1 96.81 95 LEU A N 1
ATOM 762 C CA . LEU A 1 95 ? 9.469 18.641 1.944 1 96.81 95 LEU A CA 1
ATOM 763 C C . LEU A 1 95 ? 8.242 18.875 1.075 1 96.81 95 LEU A C 1
ATOM 765 O O . LEU A 1 95 ? 8.266 18.625 -0.132 1 96.81 95 LEU A O 1
ATOM 769 N N . ASN A 1 96 ? 7.172 19.375 1.688 1 96.88 96 ASN A N 1
ATOM 770 C CA . ASN A 1 96 ? 5.965 19.703 0.941 1 96.88 96 ASN A CA 1
ATOM 771 C C . ASN A 1 96 ? 6.258 20.672 -0.199 1 96.88 96 ASN A C 1
ATOM 773 O O . ASN A 1 96 ? 5.812 20.469 -1.328 1 96.88 96 ASN A O 1
ATOM 777 N N . GLU A 1 97 ? 7.02 21.672 0.057 1 95.5 97 GLU A N 1
ATOM 778 C CA . GLU A 1 97 ? 7.34 22.672 -0.947 1 95.5 97 GLU A CA 1
ATOM 779 C C . GLU A 1 97 ? 8.133 22.078 -2.102 1 95.5 97 GLU A C 1
ATOM 781 O O . GLU A 1 97 ? 7.891 22.391 -3.266 1 95.5 97 GLU A O 1
ATOM 786 N N . LYS A 1 98 ? 9.023 21.219 -1.778 1 96.44 98 LYS A N 1
ATOM 787 C CA . LYS A 1 98 ? 9.844 20.578 -2.803 1 96.44 98 LYS A CA 1
ATOM 788 C C . LYS A 1 98 ? 8.992 19.703 -3.719 1 96.44 98 LYS A C 1
ATOM 790 O O . LYS A 1 98 ? 9.328 19.516 -4.887 1 96.44 98 LYS A O 1
ATOM 795 N N . LEU A 1 99 ? 7.883 19.203 -3.182 1 97.19 99 LEU A N 1
ATOM 796 C CA . LEU A 1 99 ? 7.023 18.312 -3.941 1 97.19 99 LEU A CA 1
ATOM 797 C C . LEU A 1 99 ? 6.125 19.094 -4.895 1 97.19 99 LEU A C 1
ATOM 799 O O . LEU A 1 99 ? 5.238 18.516 -5.531 1 97.19 99 LEU A O 1
ATOM 803 N N . TYR A 1 100 ? 6.379 20.391 -5 1 96.38 100 TYR A N 1
ATOM 804 C CA . TYR A 1 100 ? 5.699 21.219 -5.984 1 96.38 100 TYR A CA 1
ATOM 805 C C . TYR A 1 100 ? 6.707 21.891 -6.918 1 96.38 100 TYR A C 1
ATOM 807 O O . TYR A 1 100 ? 6.445 22.969 -7.453 1 96.38 100 TYR A O 1
ATOM 815 N N . THR A 1 101 ? 7.816 21.266 -7.117 1 95.19 101 THR A N 1
ATOM 816 C CA . THR A 1 101 ? 8.844 21.781 -8.008 1 95.19 101 THR A CA 1
ATOM 817 C C . THR A 1 101 ? 9.117 20.797 -9.148 1 95.19 101 THR A C 1
ATOM 819 O O . THR A 1 101 ? 8.672 19.656 -9.102 1 95.19 101 THR A O 1
ATOM 822 N N . GLY A 1 102 ? 9.805 21.297 -10.18 1 93.88 102 GLY A N 1
ATOM 823 C CA . GLY A 1 102 ? 10.188 20.453 -11.297 1 93.88 102 GLY A CA 1
ATOM 824 C C . GLY A 1 102 ? 9 19.859 -12.031 1 93.88 102 GLY A C 1
ATOM 825 O O . GLY A 1 102 ? 8.086 20.578 -12.422 1 93.88 102 GLY A O 1
ATOM 826 N N . VAL A 1 103 ? 9.039 18.516 -12.219 1 93 103 VAL A N 1
ATOM 827 C CA . VAL A 1 103 ? 7.98 17.812 -12.945 1 93 103 VAL A CA 1
ATOM 828 C C . VAL A 1 103 ? 6.695 17.828 -12.117 1 93 103 VAL A C 1
ATOM 830 O O . VAL A 1 103 ? 5.617 17.516 -12.633 1 93 103 VAL A O 1
ATOM 833 N N . LEU A 1 104 ? 6.824 18.234 -10.875 1 93.88 104 LEU A N 1
ATOM 834 C CA . LEU A 1 104 ? 5.68 18.281 -9.969 1 93.88 104 LEU A CA 1
ATOM 835 C C . LEU A 1 104 ? 5.211 19.719 -9.773 1 93.88 104 LEU A C 1
ATOM 837 O O . LEU A 1 104 ? 4.406 20 -8.875 1 93.88 104 LEU A O 1
ATOM 841 N N . ALA A 1 105 ? 5.672 20.469 -10.578 1 92.06 105 ALA A N 1
ATOM 842 C CA . ALA A 1 105 ? 5.312 21.875 -10.445 1 92.06 105 ALA A CA 1
ATOM 843 C C . ALA A 1 105 ? 3.801 22.062 -10.516 1 92.06 105 ALA A C 1
ATOM 845 O O . ALA A 1 105 ? 3.127 21.438 -11.336 1 92.06 105 ALA A O 1
ATOM 846 N N . GLY A 1 106 ? 3.314 22.859 -9.617 1 88.94 106 GLY A N 1
ATOM 847 C CA . GLY A 1 106 ? 1.899 23.188 -9.523 1 88.94 106 GLY A CA 1
ATOM 848 C C . GLY A 1 106 ? 1.57 24.078 -8.344 1 88.94 106 GLY A C 1
ATOM 849 O O . GLY A 1 106 ? 2.461 24.484 -7.59 1 88.94 106 GLY A O 1
ATOM 850 N N . GLU A 1 107 ? 0.326 24.469 -8.289 1 87.5 107 GLU A N 1
ATOM 851 C CA . GLU A 1 107 ? -0.117 25.359 -7.223 1 87.5 107 GLU A CA 1
ATOM 852 C C . GLU A 1 107 ? -0.81 24.578 -6.105 1 87.5 107 GLU A C 1
ATOM 854 O O . GLU A 1 107 ? -1.571 23.641 -6.371 1 87.5 107 GLU A O 1
ATOM 859 N N . GLN A 1 108 ? -0.38 25.016 -4.961 1 86.06 108 GLN A N 1
ATOM 860 C CA . GLN A 1 108 ? -1.062 24.453 -3.801 1 86.06 108 GLN A CA 1
ATOM 861 C C . GLN A 1 108 ? -2.375 25.172 -3.529 1 86.06 108 GLN A C 1
ATOM 863 O O . GLN A 1 108 ? -2.389 26.391 -3.338 1 86.06 108 GLN A O 1
ATOM 868 N N . GLU A 1 109 ? -3.43 24.438 -3.562 1 80.12 109 GLU A N 1
ATOM 869 C CA . GLU A 1 109 ? -4.742 25.062 -3.4 1 80.12 109 GLU A CA 1
ATOM 870 C C . GLU A 1 109 ? -4.953 25.547 -1.969 1 80.12 109 GLU A C 1
ATOM 872 O O . GLU A 1 109 ? -5.586 26.578 -1.745 1 80.12 109 GLU A O 1
ATOM 877 N N . TYR A 1 110 ? -4.43 24.875 -1.017 1 82.69 110 TYR A N 1
ATOM 878 C CA . TYR A 1 110 ? -4.582 25.188 0.4 1 82.69 110 TYR A CA 1
ATOM 879 C C . TYR A 1 110 ? -3.24 25.141 1.118 1 82.69 110 TYR A C 1
ATOM 881 O O . TYR A 1 110 ? -2.275 24.562 0.606 1 82.69 110 TYR A O 1
ATOM 889 N N . ASN A 1 111 ? -3.264 25.781 2.23 1 90.25 111 ASN A N 1
ATOM 890 C CA . ASN A 1 111 ? -2.078 25.672 3.072 1 90.25 111 ASN A CA 1
ATOM 891 C C . ASN A 1 111 ? -1.835 24.234 3.512 1 90.25 111 ASN A C 1
ATOM 893 O O . ASN A 1 111 ? -2.783 23.469 3.717 1 90.25 111 ASN A O 1
ATOM 897 N N . PHE A 1 112 ? -0.582 24.016 3.559 1 95.06 112 PHE A N 1
ATOM 898 C CA . PHE A 1 112 ? -0.203 22.672 3.988 1 95.06 112 PHE A CA 1
ATOM 899 C C . PHE A 1 112 ? -0.45 22.5 5.48 1 95.06 112 PHE A C 1
ATOM 901 O O . PHE A 1 112 ? 0.173 23.172 6.305 1 95.06 112 PHE A O 1
ATOM 908 N N . VAL A 1 113 ? -1.372 21.625 5.836 1 95.56 113 VAL A N 1
ATOM 909 C CA . VAL A 1 113 ? -1.684 21.281 7.215 1 95.56 113 VAL A CA 1
ATOM 910 C C . VAL A 1 113 ? -1.406 19.797 7.441 1 95.56 113 VAL A C 1
ATOM 912 O O . VAL A 1 113 ? -2.258 18.938 7.164 1 95.56 113 VAL A O 1
ATOM 915 N N . PRO A 1 114 ? -0.264 19.469 8.016 1 97.69 114 PRO A N 1
ATOM 916 C CA . PRO A 1 114 ? 0.065 18.062 8.227 1 97.69 114 PRO A CA 1
ATOM 917 C C . PRO A 1 114 ? -0.876 17.375 9.211 1 97.69 114 PRO A C 1
ATOM 919 O O . PRO A 1 114 ? -1.097 17.875 10.312 1 97.69 114 PRO A O 1
ATOM 922 N N . HIS A 1 115 ? -1.441 16.203 8.781 1 98.31 115 HIS A N 1
ATOM 923 C CA . HIS A 1 115 ? -2.404 15.516 9.641 1 98.31 115 HIS A CA 1
ATOM 924 C C . HIS A 1 115 ? -2.6 14.07 9.203 1 98.31 115 HIS A C 1
ATOM 926 O O . HIS A 1 115 ? -2.184 13.688 8.109 1 98.31 115 HIS A O 1
ATOM 932 N N . VAL A 1 116 ? -3.166 13.312 10.055 1 98.56 116 VAL A N 1
ATOM 933 C CA . VAL A 1 116 ? -3.65 11.969 9.773 1 98.56 116 VAL A CA 1
ATOM 934 C C . VAL A 1 116 ? -5.16 11.906 9.984 1 98.56 116 VAL A C 1
ATOM 936 O O . VAL A 1 116 ? -5.645 12.086 11.102 1 98.56 116 VAL A O 1
ATOM 939 N N . THR A 1 117 ? -5.871 11.656 8.906 1 98.62 117 THR A N 1
ATOM 940 C CA . THR A 1 117 ? -7.332 11.648 8.961 1 98.62 117 THR A CA 1
ATOM 941 C C . THR A 1 117 ? -7.836 10.438 9.734 1 98.62 117 THR A C 1
ATOM 943 O O . THR A 1 117 ? -7.328 9.328 9.57 1 98.62 117 THR A O 1
ATOM 946 N N . VAL A 1 118 ? -8.898 10.688 10.594 1 98.5 118 VAL A N 1
ATOM 947 C CA . VAL A 1 118 ? -9.484 9.57 11.344 1 98.5 118 VAL A CA 1
ATOM 948 C C . VAL A 1 118 ? -10.977 9.469 11.023 1 98.5 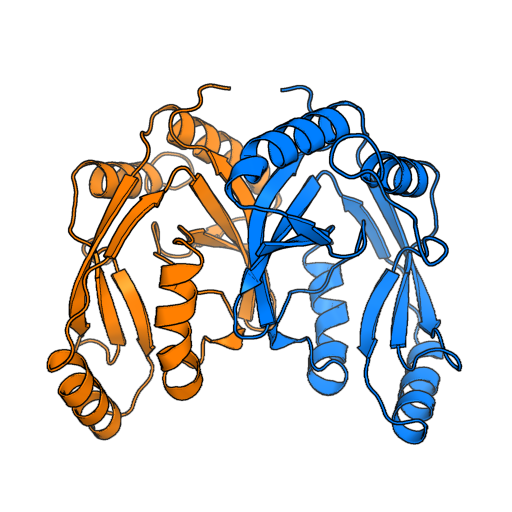118 VAL A C 1
ATOM 950 O O . VAL A 1 118 ? -11.617 8.477 11.383 1 98.5 118 VAL A O 1
ATOM 953 N N . GLY A 1 119 ? -11.531 10.422 10.422 1 98.5 119 GLY A N 1
ATOM 954 C CA . GLY A 1 119 ? -12.914 10.453 9.961 1 98.5 119 GLY A CA 1
ATOM 955 C C . GLY A 1 119 ? -13.164 11.484 8.883 1 98.5 119 GLY A C 1
ATOM 956 O O . GLY A 1 119 ? -12.641 12.594 8.938 1 98.5 119 GLY A O 1
ATOM 957 N N . GLN A 1 120 ? -13.93 11.102 7.906 1 98.31 120 GLN A N 1
ATOM 958 C CA . GLN A 1 120 ? -14.266 12.055 6.852 1 98.31 120 GLN A CA 1
ATOM 959 C C . GLN A 1 120 ? -15.578 11.688 6.176 1 98.31 120 GLN A C 1
ATOM 961 O O . GLN A 1 120 ? -16.062 10.562 6.309 1 98.31 120 GLN A O 1
ATOM 966 N N . ASN A 1 121 ? -16.141 12.711 5.434 1 97.56 121 ASN A N 1
ATOM 967 C CA . ASN A 1 121 ? -17.422 12.547 4.75 1 97.56 121 ASN A CA 1
ATOM 968 C C . ASN A 1 121 ? -18.547 12.234 5.734 1 97.56 121 ASN A C 1
ATOM 970 O O . ASN A 1 121 ? -19.375 11.352 5.484 1 97.56 121 ASN A O 1
ATOM 974 N N . LEU A 1 122 ? -18.531 12.852 6.84 1 97.69 122 LEU A N 1
ATOM 975 C CA . LEU A 1 122 ? -19.531 12.688 7.891 1 97.69 122 LEU A CA 1
ATOM 976 C C . LEU A 1 122 ? -20.656 13.711 7.738 1 97.69 122 LEU A C 1
ATOM 978 O O . LEU A 1 122 ? -20.422 14.82 7.254 1 97.69 122 LEU A O 1
ATOM 982 N N . SER A 1 123 ? -21.828 13.328 8.141 1 97.44 123 SER A N 1
ATOM 983 C CA . SER A 1 123 ? -22.875 14.328 8.273 1 97.44 123 SER A CA 1
ATOM 984 C C . SER A 1 123 ? -22.547 15.344 9.359 1 97.44 123 SER A C 1
ATOM 986 O O . SER A 1 123 ? -21.703 15.078 10.219 1 97.44 123 SER A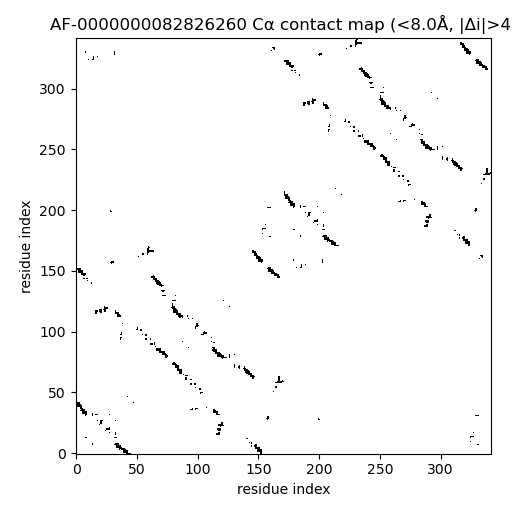 O 1
ATOM 988 N N . ASP A 1 124 ? -23.203 16.453 9.312 1 97.56 124 ASP A N 1
ATOM 989 C CA . ASP A 1 124 ? -22.953 17.484 10.312 1 97.56 124 ASP A CA 1
ATOM 990 C C . ASP A 1 124 ? -23.156 16.953 11.727 1 97.56 124 ASP A C 1
ATOM 992 O O . ASP A 1 124 ? -22.328 17.188 12.609 1 97.56 124 ASP A O 1
ATOM 996 N N . ASP A 1 125 ? -24.203 16.266 11.898 1 97.38 125 ASP A N 1
ATOM 997 C CA . ASP A 1 125 ? -24.531 15.734 13.227 1 97.38 125 ASP A CA 1
ATOM 998 C C . ASP A 1 125 ? -23.5 14.711 13.672 1 97.38 125 ASP A C 1
ATOM 1000 O O . ASP A 1 125 ? -23 14.773 14.805 1 97.38 125 ASP A O 1
ATOM 1004 N N . GLU A 1 126 ? -23.188 13.773 12.812 1 97.38 126 GLU A N 1
ATOM 1005 C CA . GLU A 1 126 ? -22.188 12.766 13.133 1 97.38 126 GLU A CA 1
ATOM 1006 C C . GLU A 1 126 ? -20.828 13.406 13.422 1 97.38 126 GLU A C 1
ATOM 1008 O O . GLU A 1 126 ? -20.141 13.016 14.375 1 97.38 126 GLU A O 1
ATOM 1013 N N . HIS A 1 127 ? -20.5 14.297 12.562 1 98.38 127 HIS A N 1
ATOM 1014 C CA . HIS A 1 127 ? -19.234 15 12.719 1 98.38 127 HIS A CA 1
ATOM 1015 C C . HIS A 1 127 ? -19.141 15.656 14.094 1 98.38 127 HIS A C 1
ATOM 1017 O O . HIS A 1 127 ? -18.141 15.469 14.805 1 98.38 127 HIS A O 1
ATOM 1023 N N . SER A 1 128 ? -20.141 16.391 14.461 1 97.5 128 SER A N 1
ATOM 1024 C CA . SER A 1 128 ? -20.172 17.094 15.742 1 97.5 128 SER A CA 1
ATOM 1025 C C . SER A 1 128 ? -20.047 16.109 16.906 1 97.5 128 SER A C 1
ATOM 1027 O O . SER A 1 128 ? -19.281 16.359 17.844 1 97.5 128 SER A O 1
ATOM 1029 N N . ASP A 1 129 ? -20.734 15.078 16.844 1 97.69 129 ASP A N 1
ATOM 1030 C CA . ASP A 1 129 ? -20.734 14.078 17.906 1 97.69 129 ASP A CA 1
ATOM 1031 C C . ASP A 1 129 ? -19.359 13.438 18.062 1 97.69 129 ASP A C 1
ATOM 1033 O O . ASP A 1 129 ? -18.828 13.367 19.172 1 97.69 129 ASP A O 1
ATOM 1037 N N . VAL A 1 130 ? -18.812 12.969 16.969 1 97.75 130 VAL A N 1
ATOM 1038 C CA . VAL A 1 130 ? -17.531 12.266 16.984 1 97.75 130 VAL A CA 1
ATOM 1039 C C . VAL A 1 130 ? -16.422 13.219 17.406 1 97.75 130 VAL A C 1
ATOM 1041 O O . VAL A 1 130 ? -15.578 12.867 18.234 1 97.75 130 VAL A O 1
ATOM 1044 N N . LEU A 1 131 ? -16.438 14.398 16.875 1 97.75 131 LEU A N 1
ATOM 1045 C CA . LEU A 1 131 ? -15.43 15.383 17.234 1 97.75 131 LEU A CA 1
ATOM 1046 C C . LEU A 1 131 ? -15.484 15.703 18.734 1 97.75 131 LEU A C 1
ATOM 1048 O O . LEU A 1 131 ? -14.445 15.797 19.391 1 97.75 131 LEU A O 1
ATOM 1052 N N . GLY A 1 132 ? -16.672 15.922 19.219 1 96.81 132 GLY A N 1
ATOM 1053 C CA . GLY A 1 132 ? -16.828 16.188 20.641 1 96.81 132 GLY A CA 1
ATOM 1054 C C . GLY A 1 132 ? -16.219 15.102 21.516 1 96.81 132 GLY A C 1
ATOM 1055 O O . GLY A 1 132 ? -15.57 15.398 22.516 1 96.81 132 GLY A O 1
ATOM 1056 N N . GLN A 1 133 ? -16.422 13.883 21.156 1 96.25 133 GLN A N 1
ATOM 1057 C CA . GLN A 1 133 ? -15.883 12.75 21.891 1 96.25 133 GLN A CA 1
ATOM 1058 C C . GLN A 1 133 ? -14.359 12.703 21.797 1 96.25 133 GLN A C 1
ATOM 1060 O O . GLN A 1 133 ? -13.672 12.484 22.797 1 96.25 133 GLN A O 1
ATOM 1065 N N . LEU A 1 134 ? -13.82 12.953 20.656 1 96.62 134 LEU A N 1
ATOM 1066 C CA . LEU A 1 134 ? -12.383 12.805 20.422 1 96.62 134 LEU A CA 1
ATOM 1067 C C . LEU A 1 134 ? -11.609 13.945 21.078 1 96.62 134 LEU A C 1
ATOM 1069 O O . LEU A 1 134 ? -10.492 13.742 21.547 1 96.62 134 LEU A O 1
ATOM 1073 N N . LYS A 1 135 ? -12.172 15.078 21.094 1 94 135 LYS A N 1
ATOM 1074 C CA . LYS A 1 135 ? -11.5 16.234 21.688 1 94 135 LYS A CA 1
ATOM 1075 C C . LYS A 1 135 ? -11.305 16.047 23.188 1 94 135 LYS A C 1
ATOM 1077 O O . LYS A 1 135 ? -10.461 16.703 23.797 1 94 135 LYS A O 1
ATOM 1082 N N . MET A 1 136 ? -12.07 15.203 23.781 1 93.38 136 MET A N 1
ATOM 1083 C CA . MET A 1 136 ? -11.945 14.922 25.219 1 93.38 136 MET A CA 1
ATOM 1084 C C . MET A 1 136 ? -10.836 13.906 25.469 1 93.38 136 MET A C 1
ATOM 1086 O O . MET A 1 136 ? -10.445 13.695 26.625 1 93.38 136 MET A O 1
ATOM 1090 N N . GLN A 1 137 ? -10.414 13.32 24.406 1 92.69 137 GLN A N 1
ATOM 1091 C CA . GLN A 1 137 ? -9.344 12.336 24.531 1 92.69 137 GLN A CA 1
ATOM 1092 C C . GLN A 1 137 ? -7.977 12.984 24.328 1 92.69 137 GLN A C 1
ATOM 1094 O O . GLN A 1 137 ? -7.852 13.969 23.594 1 92.69 137 GLN A O 1
ATOM 1099 N N . GLU A 1 138 ? -7.062 12.43 25.078 1 92.12 138 GLU A N 1
ATOM 1100 C CA . GLU A 1 138 ? -5.68 12.859 24.891 1 92.12 138 GLU A CA 1
ATOM 1101 C C . GLU A 1 138 ? -4.973 11.992 23.859 1 92.12 138 GLU A C 1
ATOM 1103 O O . GLU A 1 138 ? -5.184 10.773 23.797 1 92.12 138 GLU A O 1
ATOM 1108 N N . VAL A 1 139 ? -4.254 12.68 23 1 93.94 139 VAL A N 1
ATOM 1109 C CA . VAL A 1 139 ? -3.406 11.961 22.047 1 93.94 139 VAL A CA 1
ATOM 1110 C C . VAL A 1 139 ? -2.01 12.578 22.031 1 93.94 139 VAL A C 1
ATOM 1112 O O . VAL A 1 139 ? -1.866 13.805 22.016 1 93.94 139 VAL A O 1
ATOM 1115 N N . SER A 1 140 ? -1.01 11.805 22.297 1 94.75 140 SER A N 1
ATOM 1116 C CA . SER A 1 140 ? 0.397 12.188 22.219 1 94.75 140 SER A CA 1
ATOM 1117 C C . SER A 1 140 ? 1.241 11.07 21.609 1 94.75 140 SER A C 1
ATOM 1119 O O . SER A 1 140 ? 1.368 9.992 22.188 1 94.75 140 SER A O 1
ATOM 1121 N N . HIS A 1 141 ? 1.742 11.383 20.5 1 96.75 141 HIS A N 1
ATOM 1122 C CA . HIS A 1 141 ? 2.562 10.422 19.766 1 96.75 141 HIS A CA 1
ATOM 1123 C C . HIS A 1 141 ? 3.715 11.109 19.047 1 96.75 141 HIS A C 1
ATOM 1125 O O . HIS A 1 141 ? 3.531 12.172 18.453 1 96.75 141 HIS A O 1
ATOM 1131 N N . GLU A 1 142 ? 4.855 10.5 19.266 1 97.69 142 GLU A N 1
ATOM 1132 C CA . GLU A 1 142 ? 6.031 11.008 18.562 1 97.69 142 GLU A CA 1
ATOM 1133 C C . GLU A 1 142 ? 6.797 9.883 17.875 1 97.69 142 GLU A C 1
ATOM 1135 O O . GLU A 1 142 ? 6.965 8.797 18.453 1 97.69 142 GLU A O 1
ATOM 1140 N N . GLU A 1 143 ? 7.242 10.172 16.688 1 97.44 143 GLU A N 1
ATOM 1141 C CA . GLU A 1 143 ? 8.039 9.195 15.945 1 97.44 143 GLU A CA 1
ATOM 1142 C C . GLU A 1 143 ? 8.898 9.867 14.875 1 97.44 143 GLU A C 1
ATOM 1144 O O . GLU A 1 143 ? 8.703 11.047 14.57 1 97.44 143 GLU A O 1
ATOM 1149 N N . ILE A 1 144 ? 9.859 9.07 14.406 1 95.75 144 ILE A N 1
ATOM 1150 C CA . ILE A 1 144 ? 10.68 9.508 13.281 1 95.75 144 ILE A CA 1
ATOM 1151 C C . ILE A 1 144 ? 10.32 8.688 12.039 1 95.75 144 ILE A C 1
ATOM 1153 O O . ILE A 1 144 ? 10.273 7.457 12.094 1 95.75 144 ILE A O 1
ATOM 1157 N N . VAL A 1 145 ? 9.984 9.383 11 1 96.19 145 VAL A N 1
ATOM 1158 C CA . VAL A 1 145 ? 9.703 8.75 9.719 1 96.19 145 VAL A CA 1
ATOM 1159 C C . VAL A 1 145 ? 10.844 9.031 8.742 1 96.19 145 VAL A C 1
ATOM 1161 O O . VAL A 1 145 ? 11.25 10.18 8.562 1 96.19 145 VAL A O 1
ATOM 1164 N N . ASP A 1 146 ? 11.273 7.992 8.055 1 96 146 ASP A N 1
ATOM 1165 C CA . ASP A 1 146 ? 12.469 8.18 7.238 1 96 146 ASP A CA 1
ATOM 1166 C C . ASP A 1 146 ? 12.188 7.855 5.773 1 96 146 ASP A C 1
ATOM 1168 O O . ASP A 1 146 ? 13.117 7.605 5 1 96 146 ASP A O 1
ATOM 1172 N N . ARG A 1 147 ? 10.914 7.816 5.426 1 97.31 147 ARG A N 1
ATOM 1173 C CA . ARG A 1 147 ? 10.594 7.496 4.039 1 97.31 147 ARG A CA 1
ATOM 1174 C C . ARG A 1 147 ? 9.227 8.055 3.654 1 97.31 147 ARG A C 1
ATOM 1176 O O . ARG A 1 147 ? 8.406 8.352 4.52 1 97.31 147 ARG A O 1
ATOM 1183 N N . PHE A 1 148 ? 9.016 8.227 2.371 1 98.38 148 PHE A N 1
ATOM 1184 C CA . PHE A 1 148 ? 7.707 8.523 1.806 1 98.38 148 PHE A CA 1
ATOM 1185 C C . PHE A 1 148 ? 7.453 7.68 0.56 1 98.38 148 PHE A C 1
ATOM 1187 O O . PHE A 1 148 ? 8.344 6.965 0.097 1 98.38 148 PHE A O 1
ATOM 1194 N N . HIS A 1 149 ? 6.199 7.746 0.094 1 98.62 149 HIS A N 1
ATOM 1195 C CA . HIS A 1 149 ? 5.785 6.793 -0.93 1 98.62 149 HIS A CA 1
ATOM 1196 C C . HIS A 1 149 ? 5.035 7.488 -2.061 1 98.62 149 HIS A C 1
ATOM 1198 O O . HIS A 1 149 ? 4.227 8.391 -1.815 1 98.62 149 HIS A O 1
ATOM 1204 N N . LEU A 1 150 ? 5.344 7.043 -3.262 1 98.5 150 LEU A N 1
ATOM 1205 C CA . LEU A 1 150 ? 4.527 7.344 -4.43 1 98.5 150 LEU A CA 1
ATOM 1206 C C . LEU A 1 150 ? 3.473 6.262 -4.648 1 98.5 150 LEU A C 1
ATOM 1208 O O . LEU A 1 150 ? 3.803 5.074 -4.734 1 98.5 150 LEU A O 1
ATOM 1212 N N . LEU A 1 151 ? 2.234 6.676 -4.668 1 98.31 151 LEU A N 1
ATOM 1213 C CA . LEU A 1 151 ? 1.127 5.758 -4.902 1 98.31 151 LEU A CA 1
ATOM 1214 C C . LEU A 1 151 ? 0.42 6.078 -6.215 1 98.31 151 LEU A C 1
ATOM 1216 O O . LEU A 1 151 ? 0.534 7.195 -6.727 1 98.31 151 LEU A O 1
ATOM 1220 N N . TYR A 1 152 ? -0.254 5.074 -6.785 1 98.12 152 TYR A N 1
ATOM 1221 C CA . TYR A 1 152 ? -1.205 5.305 -7.867 1 98.12 152 TYR A CA 1
ATOM 1222 C C . TYR A 1 152 ? -2.568 4.715 -7.527 1 98.12 152 TYR A C 1
ATOM 1224 O O . TYR A 1 152 ? -2.664 3.758 -6.758 1 98.12 152 TYR A O 1
ATOM 1232 N N . GLN A 1 153 ? -3.57 5.297 -8.117 1 98.31 153 GLN A N 1
ATOM 1233 C CA . GLN A 1 153 ? -4.941 4.906 -7.797 1 98.31 153 GLN A CA 1
ATOM 1234 C C . GLN A 1 153 ? -5.48 3.906 -8.812 1 98.31 153 GLN A C 1
ATOM 1236 O O . GLN A 1 153 ? -5.285 4.074 -10.023 1 98.31 153 GLN A O 1
ATOM 1241 N N . LEU A 1 154 ? -6.145 2.873 -8.32 1 98.38 154 LEU A N 1
ATOM 1242 C CA . LEU A 1 154 ? -6.812 1.886 -9.164 1 98.38 154 LEU A CA 1
ATOM 1243 C C . LEU A 1 154 ? -8.227 2.34 -9.516 1 98.38 154 LEU A C 1
ATOM 1245 O O . LEU A 1 154 ? -8.703 3.354 -9 1 98.38 154 LEU A O 1
ATOM 1249 N N . GLU A 1 155 ? -8.859 1.578 -10.352 1 97.88 155 GLU A N 1
ATOM 1250 C CA . GLU A 1 155 ? -10.195 1.94 -10.828 1 97.88 155 GLU A CA 1
ATOM 1251 C C . GLU A 1 155 ? -11.211 1.926 -9.688 1 97.88 155 GLU A C 1
ATOM 1253 O O . GLU A 1 155 ? -12.148 2.723 -9.672 1 97.88 155 GLU A O 1
ATOM 1258 N N . ASN A 1 156 ? -10.977 1.113 -8.758 1 97.31 156 ASN A N 1
ATOM 1259 C CA . ASN A 1 156 ? -11.93 0.996 -7.66 1 97.31 156 ASN A CA 1
ATOM 1260 C C . ASN A 1 156 ? -11.688 2.062 -6.598 1 97.31 156 ASN A C 1
ATOM 1262 O O . ASN A 1 156 ? -12.312 2.033 -5.531 1 97.31 156 ASN A O 1
ATOM 1266 N N . GLY A 1 157 ? -10.703 2.867 -6.781 1 97.62 157 GLY A N 1
ATOM 1267 C CA . GLY A 1 157 ? -10.438 3.963 -5.863 1 97.62 157 GLY A CA 1
ATOM 1268 C C . GLY A 1 157 ? -9.336 3.65 -4.863 1 97.62 157 GLY A C 1
ATOM 1269 O O . GLY A 1 157 ? -8.867 4.543 -4.152 1 97.62 157 GLY A O 1
ATOM 1270 N N . SER A 1 158 ? -8.891 2.432 -4.75 1 98.19 158 SER A N 1
ATOM 1271 C CA . SER A 1 158 ? -7.836 2.057 -3.809 1 98.19 158 SER A CA 1
ATOM 1272 C C . SER A 1 158 ? -6.461 2.48 -4.316 1 98.19 158 SER A C 1
ATOM 1274 O O . SER A 1 158 ? -6.281 2.717 -5.512 1 98.19 158 SER A O 1
ATOM 1276 N N . TRP A 1 159 ? -5.586 2.607 -3.422 1 98.5 159 TRP A N 1
ATOM 1277 C CA . TRP A 1 159 ? -4.25 3.086 -3.764 1 98.5 159 TRP A CA 1
ATOM 1278 C C . TRP A 1 159 ? -3.225 1.964 -3.645 1 98.5 159 TRP A C 1
ATOM 1280 O O . TRP A 1 159 ? -3.262 1.176 -2.695 1 98.5 159 TRP A O 1
ATOM 1290 N N . THR A 1 160 ? -2.338 1.88 -4.605 1 98.5 160 THR A N 1
ATOM 1291 C CA . THR A 1 160 ? -1.217 0.947 -4.617 1 98.5 160 THR A CA 1
ATOM 1292 C C . THR A 1 160 ? 0.111 1.698 -4.621 1 98.5 160 THR A C 1
ATOM 1294 O O . THR A 1 160 ? 0.257 2.707 -5.312 1 98.5 160 THR A O 1
ATOM 1297 N N . VAL A 1 161 ? 1.061 1.171 -3.867 1 98.56 161 VAL A N 1
ATOM 1298 C CA . VAL A 1 161 ? 2.367 1.819 -3.82 1 98.56 161 VAL A CA 1
ATOM 1299 C C . VAL A 1 161 ? 3.145 1.506 -5.098 1 98.56 161 VAL A C 1
ATOM 1301 O O . VAL A 1 161 ? 3.223 0.348 -5.516 1 98.56 161 VAL A O 1
ATOM 1304 N N . TYR A 1 162 ? 3.668 2.537 -5.68 1 97.69 162 TYR A N 1
ATOM 1305 C CA . TYR A 1 162 ? 4.559 2.406 -6.828 1 97.69 162 TYR A CA 1
ATOM 1306 C C . TYR A 1 162 ? 6.008 2.271 -6.379 1 97.69 162 TYR A C 1
ATOM 1308 O O . TYR A 1 162 ? 6.703 1.329 -6.773 1 97.69 162 TYR A O 1
ATOM 1316 N N . GLU A 1 163 ? 6.434 3.178 -5.535 1 97.75 163 GLU A N 1
ATOM 1317 C CA . GLU A 1 163 ? 7.82 3.15 -5.078 1 97.75 163 GLU A CA 1
ATOM 1318 C C . GLU A 1 163 ? 7.977 3.867 -3.738 1 97.75 163 GLU A C 1
ATOM 1320 O O . GLU A 1 163 ? 7.203 4.773 -3.42 1 97.75 163 GLU A O 1
ATOM 1325 N N . THR A 1 164 ? 8.992 3.438 -2.973 1 98.25 164 THR A N 1
ATOM 1326 C CA . THR A 1 164 ? 9.391 4.059 -1.714 1 98.25 164 THR A CA 1
ATOM 1327 C C . THR A 1 164 ? 10.648 4.895 -1.897 1 98.25 164 THR A C 1
ATOM 1329 O O . THR A 1 164 ? 11.555 4.512 -2.646 1 98.25 164 THR A O 1
ATOM 1332 N N . PHE A 1 165 ? 10.695 5.988 -1.164 1 98 165 PHE A N 1
ATOM 1333 C CA . PHE A 1 165 ? 11.867 6.855 -1.186 1 98 165 PHE A CA 1
ATOM 1334 C C . PHE A 1 165 ? 12.391 7.098 0.226 1 98 165 PHE A C 1
ATOM 1336 O O . PHE A 1 165 ? 11.641 7.555 1.097 1 98 165 PHE A O 1
ATOM 1343 N N . LEU A 1 166 ? 13.656 6.855 0.451 1 96.44 166 LEU A N 1
ATOM 1344 C CA . LEU A 1 166 ? 14.273 7.059 1.756 1 96.44 166 LEU A CA 1
ATOM 1345 C C . LEU A 1 166 ? 14.805 8.484 1.893 1 96.44 166 LEU A C 1
ATOM 1347 O O . LEU A 1 166 ? 15.398 9.023 0.956 1 96.44 166 LEU A O 1
ATOM 1351 N N . LEU A 1 167 ? 14.523 9.031 3.051 1 96 167 LEU A N 1
ATOM 1352 C CA . LEU A 1 167 ? 14.977 10.391 3.326 1 96 167 LEU A CA 1
ATOM 1353 C C . LEU A 1 167 ? 16.406 10.398 3.828 1 96 167 LEU A C 1
ATOM 1355 O O . LEU A 1 167 ? 16.75 9.672 4.766 1 96 167 LEU A O 1
ATOM 1359 N N . GLY A 1 168 ? 17.219 11.328 3.379 1 82.88 168 GLY A N 1
ATOM 1360 C CA . GLY A 1 168 ? 18.578 11.57 3.826 1 82.88 168 GLY A CA 1
ATOM 1361 C C . GLY A 1 168 ? 19.547 10.492 3.387 1 82.88 168 GLY A C 1
ATOM 1362 O O . GLY A 1 168 ? 20.719 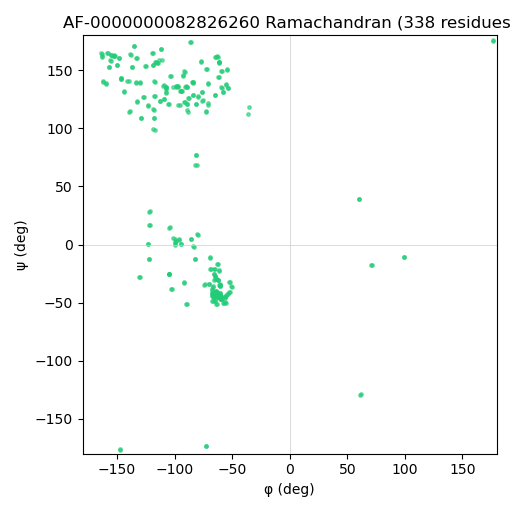10.516 3.77 1 82.88 168 GLY A O 1
ATOM 1363 N N . ARG A 1 169 ? 19.219 9.344 2.992 1 67 169 ARG A N 1
ATOM 1364 C CA . ARG A 1 169 ? 20.172 8.312 2.607 1 67 169 ARG A CA 1
ATOM 1365 C C . ARG A 1 169 ? 20.656 8.523 1.179 1 67 169 ARG A C 1
ATOM 1367 O O . ARG A 1 169 ? 19.859 8.797 0.278 1 67 169 ARG A O 1
ATOM 1374 N N . GLY A 1 170 ? 21.547 9.445 0.955 1 46.81 170 GLY A N 1
ATOM 1375 C CA . GLY A 1 170 ? 22.172 9.484 -0.354 1 46.81 170 GLY A CA 1
ATOM 1376 C C . GLY A 1 170 ? 22.406 8.102 -0.936 1 46.81 170 GLY A C 1
ATOM 1377 O O . GLY A 1 170 ? 22.578 7.129 -0.195 1 46.81 170 GLY A O 1
ATOM 1378 N N . GLU A 1 171 ? 21.719 7.723 -2.01 1 39.09 171 GLU A N 1
ATOM 1379 C CA . GLU A 1 171 ? 22.125 6.441 -2.568 1 39.09 171 GLU A CA 1
ATOM 1380 C C . GLU A 1 171 ? 23.625 6.223 -2.377 1 39.09 171 GLU A C 1
ATOM 1382 O O . GLU A 1 171 ? 24.406 7.18 -2.352 1 39.09 171 GLU A O 1
ATOM 1387 N N . MET B 1 1 ? 6.25 -8.281 14.492 1 93.31 1 MET B N 1
ATOM 1388 C CA . MET B 1 1 ? 5.461 -7.707 13.406 1 93.31 1 MET B CA 1
ATOM 1389 C C . MET B 1 1 ? 5.371 -8.672 12.227 1 93.31 1 MET B C 1
ATOM 1391 O O . MET B 1 1 ? 6.332 -9.383 11.922 1 93.31 1 MET B O 1
ATOM 1395 N N . LYS B 1 2 ? 4.168 -8.852 11.641 1 97.25 2 LYS B N 1
ATOM 1396 C CA . LYS B 1 2 ? 3.977 -9.742 10.5 1 97.25 2 LYS B CA 1
ATOM 1397 C C . LYS B 1 2 ? 4.32 -9.039 9.188 1 97.25 2 LYS B C 1
ATOM 1399 O O . LYS B 1 2 ? 3.809 -7.953 8.906 1 97.25 2 LYS B O 1
ATOM 1404 N N . TYR B 1 3 ? 5.172 -9.711 8.398 1 97.56 3 TYR B N 1
ATOM 1405 C CA . TYR B 1 3 ? 5.633 -9.141 7.137 1 97.56 3 TYR B CA 1
ATOM 1406 C C . TYR B 1 3 ? 5.219 -10.016 5.961 1 97.56 3 TYR B C 1
ATOM 1408 O O . TYR B 1 3 ? 4.965 -11.211 6.125 1 97.56 3 TYR B O 1
ATOM 1416 N N . GLY B 1 4 ? 5.098 -9.43 4.844 1 97.25 4 GLY B N 1
ATOM 1417 C CA . GLY B 1 4 ? 4.891 -10.094 3.566 1 97.25 4 GLY B CA 1
ATOM 1418 C C . GLY B 1 4 ? 5.73 -9.516 2.447 1 97.25 4 GLY B C 1
ATOM 1419 O O . GLY B 1 4 ? 6.164 -8.367 2.52 1 97.25 4 GLY B O 1
ATOM 1420 N N . ILE B 1 5 ? 6.023 -10.328 1.486 1 98.38 5 ILE B N 1
ATOM 1421 C CA . ILE B 1 5 ? 6.766 -9.906 0.304 1 98.38 5 ILE B CA 1
ATOM 1422 C C . ILE B 1 5 ? 5.953 -10.211 -0.952 1 98.38 5 ILE B C 1
ATOM 1424 O O . ILE B 1 5 ? 5.617 -11.367 -1.217 1 98.38 5 ILE B O 1
ATOM 1428 N N . VAL B 1 6 ? 5.656 -9.133 -1.673 1 98.69 6 VAL B N 1
ATOM 1429 C CA . VAL B 1 6 ? 4.742 -9.328 -2.795 1 98.69 6 VAL B CA 1
ATOM 1430 C C . VAL B 1 6 ? 5.227 -8.531 -4 1 98.69 6 VAL B C 1
ATOM 1432 O O . VAL B 1 6 ? 6.098 -7.668 -3.871 1 98.69 6 VAL B O 1
ATOM 1435 N N . LEU B 1 7 ? 4.672 -8.914 -5.086 1 97.81 7 LEU B N 1
ATOM 1436 C CA . LEU B 1 7 ? 4.738 -8.148 -6.328 1 97.81 7 LEU B CA 1
ATOM 1437 C C . LEU B 1 7 ? 3.367 -7.605 -6.707 1 97.81 7 LEU B C 1
ATOM 1439 O O . LEU B 1 7 ? 2.395 -8.359 -6.777 1 97.81 7 LEU B O 1
ATOM 1443 N N . PHE B 1 8 ? 3.311 -6.227 -6.879 1 98.62 8 PHE B N 1
ATOM 1444 C CA . PHE B 1 8 ? 2.098 -5.656 -7.457 1 98.62 8 PHE B CA 1
ATOM 1445 C C . PHE B 1 8 ? 2.195 -5.605 -8.977 1 98.62 8 PHE B C 1
ATOM 1447 O O . PHE B 1 8 ? 3.109 -4.988 -9.523 1 98.62 8 PHE B O 1
ATOM 1454 N N . PRO B 1 9 ? 1.22 -6.301 -9.656 1 98.25 9 PRO B N 1
ATOM 1455 C CA . PRO B 1 9 ? 1.261 -6.215 -11.117 1 98.25 9 PRO B CA 1
ATOM 1456 C C . PRO B 1 9 ? 0.818 -4.852 -11.641 1 98.25 9 PRO B C 1
ATOM 1458 O O . PRO B 1 9 ? 0.659 -3.908 -10.859 1 98.25 9 PRO B O 1
ATOM 1461 N N . SER B 1 10 ? 0.706 -4.75 -12.945 1 97.19 10 SER B N 1
ATOM 1462 C CA . SER B 1 10 ? 0.314 -3.496 -13.578 1 97.19 10 SER B CA 1
ATOM 1463 C C . SER B 1 10 ? -1.081 -3.066 -13.141 1 97.19 10 SER B C 1
ATOM 1465 O O . SER B 1 10 ? -1.873 -3.891 -12.68 1 97.19 10 SER B O 1
ATOM 1467 N N . LYS B 1 11 ? -1.318 -1.797 -13.25 1 97.25 11 LYS B N 1
ATOM 1468 C CA . LYS B 1 11 ? -2.656 -1.294 -12.953 1 97.25 11 LYS B CA 1
ATOM 1469 C C . LYS B 1 11 ? -3.719 -2.059 -13.734 1 97.25 11 LYS B C 1
ATOM 1471 O O . LYS B 1 11 ? -4.793 -2.354 -13.211 1 97.25 11 LYS B O 1
ATOM 1476 N N . LYS B 1 12 ? -3.4 -2.326 -14.984 1 97.31 12 LYS B N 1
ATOM 1477 C CA . LYS B 1 12 ? -4.352 -3.033 -15.836 1 97.31 12 LYS B CA 1
ATOM 1478 C C . LYS B 1 12 ? -4.734 -4.379 -15.234 1 97.31 12 LYS B C 1
ATOM 1480 O O . LYS B 1 12 ? -5.922 -4.703 -15.133 1 97.31 12 LYS B O 1
ATOM 1485 N N . LEU B 1 13 ? -3.783 -5.129 -14.867 1 98.25 13 LEU B N 1
ATOM 1486 C CA . LEU B 1 13 ? -4.047 -6.441 -14.289 1 98.25 13 LEU B CA 1
ATOM 1487 C C . LEU B 1 13 ? -4.711 -6.316 -12.922 1 98.25 13 LEU B C 1
ATOM 1489 O O . LEU B 1 13 ? -5.57 -7.125 -12.57 1 98.25 13 LEU B O 1
ATOM 1493 N N . GLN B 1 14 ? -4.312 -5.383 -12.156 1 98.62 14 GLN B N 1
ATOM 1494 C CA . GLN B 1 14 ? -4.945 -5.16 -10.859 1 98.62 14 GLN B CA 1
ATOM 1495 C C . GLN B 1 14 ? -6.426 -4.828 -11.016 1 98.62 14 GLN B C 1
ATOM 1497 O O . GLN B 1 14 ? -7.266 -5.348 -10.273 1 98.62 14 GLN B O 1
ATOM 1502 N N . ASP B 1 15 ? -6.684 -3.982 -11.961 1 98.56 15 ASP B N 1
ATOM 1503 C CA . ASP B 1 15 ? -8.07 -3.607 -12.203 1 98.56 15 ASP B CA 1
ATOM 1504 C C . ASP B 1 15 ? -8.898 -4.809 -12.656 1 98.56 15 ASP B C 1
ATOM 1506 O O . ASP B 1 15 ? -10.039 -4.984 -12.234 1 98.56 15 ASP B O 1
ATOM 1510 N N . LEU B 1 16 ? -8.305 -5.574 -13.484 1 97.94 16 LEU B N 1
ATOM 1511 C CA . LEU B 1 16 ? -8.969 -6.801 -13.914 1 97.94 16 LEU B CA 1
ATOM 1512 C C . LEU B 1 16 ? -9.258 -7.707 -12.727 1 97.94 16 LEU B C 1
ATOM 1514 O O . LEU B 1 16 ? -10.383 -8.188 -12.562 1 97.94 16 LEU B O 1
ATOM 1518 N N . ALA B 1 17 ? -8.312 -7.906 -11.883 1 98.38 17 ALA B N 1
ATOM 1519 C CA . ALA B 1 17 ? -8.484 -8.758 -10.711 1 98.38 17 ALA B CA 1
ATOM 1520 C C . ALA B 1 17 ? -9.555 -8.203 -9.781 1 98.38 17 ALA B C 1
ATOM 1522 O O . ALA B 1 17 ? -10.391 -8.945 -9.266 1 98.38 17 ALA B O 1
ATOM 1523 N N . ASN B 1 18 ? -9.531 -6.938 -9.578 1 98.5 18 ASN B N 1
ATOM 1524 C CA . ASN B 1 18 ? -10.453 -6.293 -8.648 1 98.5 18 ASN B CA 1
ATOM 1525 C C . ASN B 1 18 ? -11.898 -6.395 -9.133 1 98.5 18 ASN B C 1
ATOM 1527 O O . ASN B 1 18 ? -12.828 -6.312 -8.328 1 98.5 18 ASN B O 1
ATOM 1531 N N . SER B 1 19 ? -12.086 -6.527 -10.406 1 97.69 19 SER B N 1
ATOM 1532 C CA . SER B 1 19 ? -13.438 -6.691 -10.922 1 97.69 19 SER B CA 1
ATOM 1533 C C . SER B 1 19 ? -14.094 -7.953 -10.375 1 97.69 19 SER B C 1
ATOM 1535 O O . SER B 1 19 ? -15.32 -8.023 -10.258 1 97.69 19 SER B O 1
ATOM 1537 N N . TYR B 1 20 ? -13.297 -8.938 -9.922 1 97.94 20 TYR B N 1
ATOM 1538 C CA . TYR B 1 20 ? -13.805 -10.156 -9.32 1 97.94 20 TYR B CA 1
ATOM 1539 C C . TYR B 1 20 ? -13.672 -10.117 -7.801 1 97.94 20 TYR B C 1
ATOM 1541 O O . TYR B 1 20 ? -14.578 -10.523 -7.074 1 97.94 20 TYR B O 1
ATOM 1549 N N . ARG B 1 21 ? -12.586 -9.57 -7.383 1 98.56 21 ARG B N 1
ATOM 1550 C CA . ARG B 1 21 ? -12.273 -9.578 -5.957 1 98.56 21 ARG B CA 1
ATOM 1551 C C . ARG B 1 21 ? -13.344 -8.844 -5.156 1 98.56 21 ARG B C 1
ATOM 1553 O O . ARG B 1 21 ? -13.625 -9.211 -4.012 1 98.56 21 ARG B O 1
ATOM 1560 N N . LYS B 1 22 ? -13.891 -7.852 -5.699 1 97.88 22 LYS B N 1
ATOM 1561 C CA . LYS B 1 22 ? -14.898 -7.051 -5.02 1 97.88 22 LYS B CA 1
ATOM 1562 C C . LYS B 1 22 ? -16.031 -7.926 -4.477 1 97.88 22 LYS B C 1
ATOM 1564 O O . LYS B 1 22 ? -16.547 -7.676 -3.387 1 97.88 22 LYS B O 1
ATOM 1569 N N . ARG B 1 23 ? -16.328 -9.008 -5.16 1 97.38 23 ARG B N 1
ATOM 1570 C CA . ARG B 1 23 ? -17.453 -9.859 -4.797 1 97.38 23 ARG B CA 1
ATOM 1571 C C . ARG B 1 23 ? -16.984 -11.148 -4.133 1 97.38 23 ARG B C 1
ATOM 1573 O O . ARG B 1 23 ? -17.672 -11.703 -3.275 1 97.38 23 ARG B O 1
ATOM 1580 N N . TYR B 1 24 ? -15.688 -11.523 -4.492 1 98.31 24 TYR B N 1
ATOM 1581 C CA . TYR B 1 24 ? -15.398 -12.922 -4.207 1 98.31 24 TYR B CA 1
ATOM 1582 C C . TYR B 1 24 ? -14.18 -13.055 -3.301 1 98.31 24 TYR B C 1
ATOM 1584 O O . TYR B 1 24 ? -13.766 -14.172 -2.971 1 98.31 24 TYR B O 1
ATOM 1592 N N . ASP B 1 25 ? -13.617 -11.945 -2.922 1 98.12 25 ASP B N 1
ATOM 1593 C CA . ASP B 1 25 ? -12.398 -11.984 -2.119 1 98.12 25 ASP B CA 1
ATOM 1594 C C . ASP B 1 25 ? -12.531 -11.102 -0.877 1 98.12 25 ASP B C 1
ATOM 1596 O O . ASP B 1 25 ? -12.453 -9.875 -0.967 1 98.12 25 ASP B O 1
ATOM 1600 N N . PRO B 1 26 ? -12.625 -11.656 0.243 1 96.94 26 PRO B N 1
ATOM 1601 C CA . PRO B 1 26 ? -12.727 -10.867 1.474 1 96.94 26 PRO B CA 1
ATOM 1602 C C . PRO B 1 26 ? -11.492 -10.016 1.729 1 96.94 26 PRO B C 1
ATOM 1604 O O . PRO B 1 26 ? -11.531 -9.086 2.547 1 96.94 26 PRO B O 1
ATOM 1607 N N . SER B 1 27 ? -10.383 -10.305 1.084 1 96.69 27 SER B N 1
ATOM 1608 C CA . SER B 1 27 ? -9.156 -9.531 1.255 1 96.69 27 SER B CA 1
ATOM 1609 C C . SER B 1 27 ? -9.133 -8.32 0.328 1 96.69 27 SER B C 1
ATOM 1611 O O . SER B 1 27 ? -8.156 -7.566 0.312 1 96.69 27 SER B O 1
ATOM 1613 N N . TYR B 1 28 ? -10.234 -8.125 -0.373 1 97.56 28 TYR B N 1
ATOM 1614 C CA . TYR B 1 28 ? -10.383 -7.047 -1.338 1 97.56 28 TYR B CA 1
ATOM 1615 C C . TYR B 1 28 ? -10 -5.707 -0.719 1 97.56 28 TYR B C 1
ATOM 1617 O O . TYR B 1 28 ? -9.344 -4.883 -1.363 1 97.56 28 TYR B O 1
ATOM 1625 N N . SER B 1 29 ? -10.328 -5.586 0.546 1 95.56 29 SER B N 1
ATOM 1626 C CA . SER B 1 29 ? -10.133 -4.297 1.202 1 95.56 29 SER B CA 1
ATOM 1627 C C . SER B 1 29 ? -8.852 -4.281 2.02 1 95.56 29 SER B C 1
ATOM 1629 O O . SER B 1 29 ? -8.523 -3.275 2.652 1 95.56 29 SER B O 1
ATOM 1631 N N . LEU B 1 30 ? -8.102 -5.355 2.027 1 97.44 30 LEU B N 1
ATOM 1632 C CA . LEU B 1 30 ? -6.973 -5.477 2.947 1 97.44 30 LEU B CA 1
ATOM 1633 C C . LEU B 1 30 ? -5.648 -5.289 2.213 1 97.44 30 LEU B C 1
ATOM 1635 O O . LEU B 1 30 ? -4.645 -4.922 2.824 1 97.44 30 LEU B O 1
ATOM 1639 N N . ILE B 1 31 ? -5.691 -5.574 0.935 1 98.31 31 ILE B N 1
ATOM 1640 C CA . ILE B 1 31 ? -4.473 -5.5 0.137 1 98.31 31 ILE B CA 1
ATOM 1641 C C . ILE B 1 31 ? -4.828 -5.434 -1.346 1 98.31 31 ILE B C 1
ATOM 1643 O O . ILE B 1 31 ? -5.75 -6.113 -1.801 1 98.31 31 ILE B O 1
ATOM 1647 N N . PRO B 1 32 ? -4.102 -4.613 -2.131 1 98.56 32 PRO B N 1
ATOM 1648 C CA . PRO B 1 32 ? -4.316 -4.645 -3.58 1 98.56 32 PRO B CA 1
ATOM 1649 C C . PRO B 1 32 ? -3.959 -5.996 -4.195 1 98.56 32 PRO B C 1
ATOM 1651 O O . PRO B 1 32 ? -3.256 -6.797 -3.576 1 98.56 32 PRO B O 1
ATOM 1654 N N . PRO B 1 33 ? -4.48 -6.238 -5.434 1 98.81 33 PRO B N 1
ATOM 1655 C CA . PRO B 1 33 ? -4.078 -7.48 -6.102 1 98.81 33 PRO B CA 1
ATOM 1656 C C . PRO B 1 33 ? -2.562 -7.637 -6.199 1 98.81 33 PRO B C 1
ATOM 1658 O O . PRO B 1 33 ? -1.859 -6.676 -6.516 1 98.81 33 PRO B O 1
ATOM 1661 N N . HIS B 1 34 ? -2.152 -8.828 -5.875 1 98.81 34 HIS B N 1
ATOM 1662 C CA . HIS B 1 34 ? -0.711 -9.031 -5.789 1 98.81 34 HIS B CA 1
ATOM 1663 C C . HIS B 1 34 ? -0.342 -10.477 -6.086 1 98.81 34 HIS B C 1
ATOM 1665 O O . HIS B 1 34 ? -1.216 -11.352 -6.145 1 98.81 34 HIS B O 1
ATOM 1671 N N . LEU B 1 35 ? 0.906 -10.664 -6.387 1 98.56 35 LEU B N 1
ATOM 1672 C CA . LEU B 1 35 ? 1.53 -11.984 -6.402 1 98.56 35 LEU B CA 1
ATOM 1673 C C . LEU B 1 35 ? 2.436 -12.172 -5.188 1 98.56 35 LEU B C 1
ATOM 1675 O O . LEU B 1 35 ? 3.361 -11.383 -4.973 1 98.56 35 LEU B O 1
ATOM 1679 N N . THR B 1 36 ? 2.148 -13.156 -4.418 1 98 36 THR B N 1
ATOM 1680 C CA . THR B 1 36 ? 2.953 -13.453 -3.236 1 98 36 THR B CA 1
ATOM 1681 C C . THR B 1 36 ? 4.27 -14.125 -3.631 1 98 36 THR B C 1
ATOM 1683 O O . THR B 1 36 ? 4.27 -15.156 -4.309 1 98 36 THR B O 1
ATOM 1686 N N . LEU B 1 37 ? 5.344 -13.531 -3.217 1 97.56 37 LEU B N 1
ATOM 1687 C CA . LEU B 1 37 ? 6.652 -14.094 -3.543 1 97.56 37 LEU B CA 1
ATOM 1688 C C . LEU B 1 37 ? 7.129 -15.039 -2.447 1 97.56 37 LEU B C 1
ATOM 1690 O O . LEU B 1 37 ? 7.895 -15.969 -2.715 1 97.56 37 LEU B O 1
ATOM 1694 N N . ARG B 1 38 ? 6.707 -14.648 -1.309 1 94.88 38 ARG B N 1
ATOM 1695 C CA . ARG B 1 38 ? 7.004 -15.461 -0.133 1 94.88 38 ARG B CA 1
ATOM 1696 C C . ARG B 1 38 ? 5.871 -15.391 0.883 1 94.88 38 ARG B C 1
ATOM 1698 O O . ARG B 1 38 ? 5.277 -14.328 1.091 1 94.88 38 ARG B O 1
ATOM 1705 N N . ALA B 1 39 ? 5.645 -16.562 1.532 1 94.06 39 ALA B N 1
ATOM 1706 C CA . ALA B 1 39 ? 4.641 -16.578 2.59 1 94.06 39 ALA B CA 1
ATOM 1707 C C . ALA B 1 39 ? 4.988 -15.586 3.693 1 94.06 39 ALA B C 1
ATOM 1709 O O . ALA B 1 39 ? 6.164 -15.344 3.971 1 94.06 39 ALA B O 1
ATOM 1710 N N . SER B 1 40 ? 3.959 -15.062 4.309 1 95.75 40 SER B N 1
ATOM 1711 C CA . SER B 1 40 ? 4.168 -14.086 5.371 1 95.75 40 SER B CA 1
ATOM 1712 C C . SER B 1 40 ? 4.945 -14.695 6.535 1 95.75 40 SER B C 1
ATOM 1714 O O . SER B 1 40 ? 4.949 -15.914 6.719 1 95.75 40 SER B O 1
ATOM 1716 N N . PHE B 1 41 ? 5.59 -13.836 7.312 1 95.12 41 PHE B N 1
ATOM 1717 C CA . PHE B 1 41 ? 6.43 -14.281 8.414 1 95.12 41 PHE B CA 1
ATOM 1718 C C . PHE B 1 41 ? 6.512 -13.211 9.5 1 95.12 41 PHE B C 1
ATOM 1720 O O . PHE B 1 41 ? 6.203 -12.039 9.25 1 95.12 41 PHE B O 1
ATOM 1727 N N . GLU B 1 42 ? 6.93 -13.648 10.648 1 94.38 42 GLU B N 1
ATOM 1728 C CA . GLU B 1 42 ? 7.094 -12.727 11.773 1 94.38 42 GLU B CA 1
ATOM 1729 C C . GLU B 1 42 ? 8.547 -12.289 11.914 1 94.38 42 GLU B C 1
ATOM 1731 O O . GLU B 1 42 ? 9.461 -13.086 11.734 1 94.38 42 GLU B O 1
ATOM 1736 N N . CYS B 1 43 ? 8.703 -11.062 12.141 1 92.5 43 CYS B N 1
ATOM 1737 C CA . CYS B 1 43 ? 10.023 -10.5 12.375 1 92.5 43 CYS B CA 1
ATOM 1738 C C . CYS B 1 43 ? 9.953 -9.336 13.359 1 92.5 43 CYS B C 1
ATOM 1740 O O . CYS B 1 43 ? 9.016 -8.539 13.32 1 92.5 43 CYS B O 1
ATOM 1742 N N . SER B 1 44 ? 10.953 -9.258 14.195 1 91.19 44 SER B N 1
ATOM 1743 C CA . SER B 1 44 ? 11 -8.148 15.141 1 91.19 44 SER B CA 1
ATOM 1744 C C . SER B 1 44 ? 11.336 -6.836 14.43 1 91.19 44 SER B C 1
ATOM 1746 O O . SER B 1 44 ? 12.055 -6.836 13.43 1 91.19 44 SER B O 1
ATOM 1748 N N . GLU B 1 45 ? 10.867 -5.758 14.969 1 87 45 GLU B N 1
ATOM 1749 C CA . GLU B 1 45 ? 11.125 -4.438 14.398 1 87 45 GLU B CA 1
ATOM 1750 C C . GLU B 1 45 ? 12.617 -4.105 14.438 1 87 45 GLU B C 1
ATOM 1752 O O . GLU B 1 45 ? 13.125 -3.414 13.555 1 87 45 GLU B O 1
ATOM 1757 N N . GLU B 1 46 ? 13.227 -4.637 15.367 1 84.94 46 GLU B N 1
ATOM 1758 C CA . GLU B 1 46 ? 14.656 -4.379 15.547 1 84.94 46 GLU B CA 1
ATOM 1759 C C . GLU B 1 46 ? 15.469 -5.012 14.422 1 84.94 46 GLU B C 1
ATOM 1761 O O . GLU B 1 46 ? 16.578 -4.562 14.125 1 84.94 46 GLU B O 1
ATOM 1766 N N . LYS B 1 47 ? 14.898 -5.992 13.766 1 88.44 47 LYS B N 1
ATOM 1767 C CA . LYS B 1 47 ? 15.617 -6.703 12.711 1 88.44 47 LYS B CA 1
ATOM 1768 C C . LYS B 1 47 ? 15.188 -6.219 11.328 1 88.44 47 LYS B C 1
ATOM 1770 O O . LYS B 1 47 ? 15.602 -6.785 10.312 1 88.44 47 LYS B O 1
ATOM 1775 N N . ALA B 1 48 ? 14.391 -5.23 11.367 1 87.56 48 ALA B N 1
ATOM 1776 C CA . ALA B 1 48 ? 13.852 -4.727 10.102 1 87.56 48 ALA B CA 1
ATOM 1777 C C . ALA B 1 48 ? 14.969 -4.242 9.18 1 87.56 48 ALA B C 1
ATOM 1779 O O . ALA B 1 48 ? 14.906 -4.441 7.965 1 87.56 48 ALA B O 1
ATOM 1780 N N . ASP B 1 49 ? 15.961 -3.695 9.781 1 89.88 49 ASP B N 1
ATOM 1781 C CA . ASP B 1 49 ? 17.078 -3.184 8.992 1 89.88 49 ASP B CA 1
ATOM 1782 C C . ASP B 1 49 ? 17.844 -4.32 8.312 1 89.88 49 ASP B C 1
ATOM 1784 O O . ASP B 1 49 ? 18.25 -4.199 7.16 1 89.88 49 ASP B O 1
ATOM 1788 N N . GLN B 1 50 ? 18.031 -5.324 9.031 1 94.44 50 GLN B N 1
ATOM 1789 C CA . GLN B 1 50 ? 18.688 -6.496 8.469 1 94.44 50 GLN B CA 1
ATOM 1790 C C . GLN B 1 50 ? 17.859 -7.109 7.344 1 94.44 50 GLN B C 1
ATOM 1792 O O . GLN B 1 50 ? 18.406 -7.531 6.32 1 94.44 50 GLN B O 1
ATOM 1797 N N . LEU B 1 51 ? 16.641 -7.152 7.582 1 95.56 51 LEU B N 1
ATOM 1798 C CA . LEU B 1 51 ? 15.711 -7.672 6.586 1 95.56 51 LEU B CA 1
ATOM 1799 C C . LEU B 1 51 ? 15.773 -6.852 5.305 1 95.56 51 LEU B C 1
ATOM 1801 O O . LEU B 1 51 ? 15.891 -7.406 4.211 1 95.56 51 LEU B O 1
ATOM 1805 N N . VAL B 1 52 ? 15.789 -5.609 5.441 1 96.62 52 VAL B N 1
ATOM 1806 C CA . VAL B 1 52 ? 15.812 -4.688 4.309 1 96.62 52 VAL B CA 1
ATOM 1807 C C . VAL B 1 52 ? 17.125 -4.84 3.549 1 96.62 52 VAL B C 1
ATOM 1809 O O . VAL B 1 52 ? 17.141 -4.895 2.316 1 96.62 52 VAL B O 1
ATOM 1812 N N . SER B 1 53 ? 18.172 -4.902 4.285 1 96.5 53 SER B N 1
ATOM 1813 C CA . SER B 1 53 ? 19.484 -5.07 3.662 1 96.5 53 SER B CA 1
ATOM 1814 C C . SER 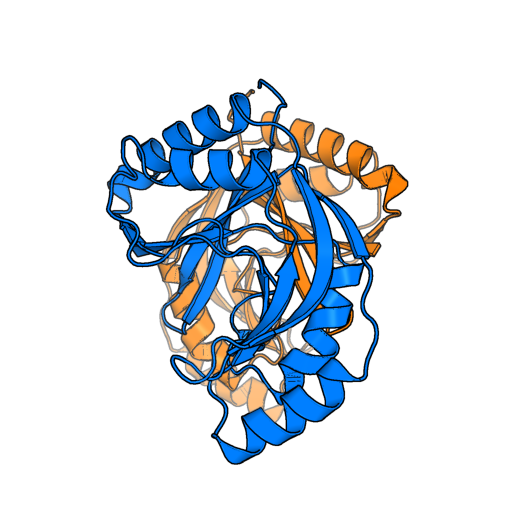B 1 53 ? 19.562 -6.367 2.863 1 96.5 53 SER B C 1
ATOM 1816 O O . SER B 1 53 ? 20.094 -6.387 1.753 1 96.5 53 SER B O 1
ATOM 1818 N N . HIS B 1 54 ? 19.062 -7.367 3.436 1 97.44 54 HIS B N 1
ATOM 1819 C CA . HIS B 1 54 ? 19.031 -8.656 2.76 1 97.44 54 HIS B CA 1
ATOM 1820 C C . HIS B 1 54 ? 18.188 -8.602 1.487 1 97.44 54 HIS B C 1
ATOM 1822 O O . HIS B 1 54 ? 18.625 -9.078 0.434 1 97.44 54 HIS B O 1
ATOM 1828 N N . LEU B 1 55 ? 17.078 -7.984 1.561 1 97.88 55 LEU B N 1
ATOM 1829 C CA . LEU B 1 55 ? 16.188 -7.871 0.413 1 97.88 55 LEU B CA 1
ATOM 1830 C C . LEU B 1 55 ? 16.812 -7.004 -0.677 1 97.88 55 LEU B C 1
ATOM 1832 O O . LEU B 1 55 ? 16.609 -7.262 -1.867 1 97.88 55 LEU B O 1
ATOM 1836 N N . ARG B 1 56 ? 17.5 -6.008 -0.272 1 97.25 56 ARG B N 1
ATOM 1837 C CA . ARG B 1 56 ? 18.203 -5.172 -1.239 1 97.25 56 ARG B CA 1
ATOM 1838 C C . ARG B 1 56 ? 19.25 -5.973 -2.008 1 97.25 56 ARG B C 1
ATOM 1840 O O . ARG B 1 56 ? 19.391 -5.809 -3.219 1 97.25 56 ARG B O 1
ATOM 1847 N N . SER B 1 57 ? 19.938 -6.77 -1.302 1 97.19 57 SER B N 1
ATOM 1848 C CA . SER B 1 57 ? 20.938 -7.621 -1.936 1 97.19 57 SER B CA 1
ATOM 1849 C C . SER B 1 57 ? 20.297 -8.586 -2.93 1 97.19 57 SER B C 1
ATOM 1851 O O . SER B 1 57 ? 20.797 -8.766 -4.039 1 97.19 57 SER B O 1
ATOM 1853 N N . ILE B 1 58 ? 19.219 -9.141 -2.527 1 97.5 58 ILE B N 1
ATOM 1854 C CA . ILE B 1 58 ? 18.5 -10.055 -3.404 1 97.5 58 ILE B CA 1
ATOM 1855 C C . ILE B 1 58 ? 18.031 -9.312 -4.656 1 97.5 58 ILE B C 1
ATOM 1857 O O . ILE B 1 58 ? 18.172 -9.82 -5.773 1 97.5 58 ILE B O 1
ATOM 1861 N N . ALA B 1 59 ? 17.5 -8.18 -4.488 1 97.25 59 ALA B N 1
ATOM 1862 C CA . ALA B 1 59 ? 17 -7.391 -5.605 1 97.25 59 ALA B CA 1
ATOM 1863 C C . ALA B 1 59 ? 18.125 -7.062 -6.594 1 97.25 59 ALA B C 1
ATOM 1865 O O . ALA B 1 59 ? 17.922 -7.152 -7.809 1 97.25 59 ALA B O 1
ATOM 1866 N N . LYS B 1 60 ? 19.234 -6.738 -6.055 1 95.62 60 LYS B N 1
ATOM 1867 C CA . LYS B 1 60 ? 20.375 -6.375 -6.879 1 95.62 60 LYS B CA 1
ATOM 1868 C C . LYS B 1 60 ? 20.812 -7.547 -7.754 1 95.62 60 LYS B C 1
ATOM 1870 O O . LYS B 1 60 ? 21.281 -7.348 -8.875 1 95.62 60 LYS B O 1
ATOM 1875 N N . GLU B 1 61 ? 20.609 -8.68 -7.258 1 94.94 61 GLU B N 1
ATOM 1876 C CA . GLU B 1 61 ? 21.094 -9.875 -7.938 1 94.94 61 GLU B CA 1
ATOM 1877 C C . GLU B 1 61 ? 20 -10.508 -8.805 1 94.94 61 GLU B C 1
ATOM 1879 O O . GLU B 1 61 ? 20.203 -11.578 -9.375 1 94.94 61 GLU B O 1
ATOM 1884 N N . SER B 1 62 ? 18.938 -9.875 -8.859 1 95.31 62 SER B N 1
ATOM 1885 C CA . SER B 1 62 ? 17.812 -10.438 -9.602 1 95.31 62 SER B CA 1
ATOM 1886 C C . SER B 1 62 ? 17.516 -9.609 -10.852 1 95.31 62 SER B C 1
ATOM 1888 O O . SER B 1 62 ? 18.109 -8.555 -11.062 1 95.31 62 SER B O 1
ATOM 1890 N N . HIS B 1 63 ? 16.703 -10.133 -11.727 1 93.5 63 HIS B N 1
ATOM 1891 C CA . HIS B 1 63 ? 16.297 -9.484 -12.969 1 93.5 63 HIS B CA 1
ATOM 1892 C C . HIS B 1 63 ? 14.797 -9.203 -12.984 1 93.5 63 HIS B C 1
ATOM 1894 O O . HIS B 1 63 ? 14.039 -9.852 -12.266 1 93.5 63 HIS B O 1
ATOM 1900 N N . PRO B 1 64 ? 14.469 -8.211 -13.828 1 95.25 64 PRO B N 1
ATOM 1901 C CA . PRO B 1 64 ? 13.023 -8 -14 1 95.25 64 PRO B CA 1
ATOM 1902 C C . PRO B 1 64 ? 12.289 -9.266 -14.422 1 95.25 64 PRO B C 1
ATOM 1904 O O . PRO B 1 64 ? 12.867 -10.117 -15.102 1 95.25 64 PRO B O 1
ATOM 1907 N N . ILE B 1 65 ? 11.062 -9.312 -14.008 1 95.69 65 ILE B N 1
ATOM 1908 C CA . ILE B 1 65 ? 10.281 -10.531 -14.18 1 95.69 65 ILE B CA 1
ATOM 1909 C C . ILE B 1 65 ? 9.242 -10.328 -15.273 1 95.69 65 ILE B C 1
ATOM 1911 O O . ILE B 1 65 ? 8.523 -9.328 -15.281 1 95.69 65 ILE B O 1
ATOM 1915 N N . VAL B 1 66 ? 9.211 -11.266 -16.172 1 95.19 66 VAL B N 1
ATOM 1916 C CA . VAL B 1 66 ? 8.125 -11.289 -17.141 1 95.19 66 VAL B CA 1
ATOM 1917 C C . VAL B 1 66 ? 6.945 -12.086 -16.594 1 95.19 66 VAL B C 1
ATOM 1919 O O . VAL B 1 66 ? 7.059 -13.297 -16.359 1 95.19 66 VAL B O 1
ATOM 1922 N N . LEU B 1 67 ? 5.883 -11.398 -16.375 1 96.81 67 LEU B N 1
ATOM 1923 C CA . LEU B 1 67 ? 4.664 -12.055 -15.93 1 96.81 67 LEU B CA 1
ATOM 1924 C C . LEU B 1 67 ? 3.74 -12.359 -17.109 1 96.81 67 LEU B C 1
ATOM 1926 O O . LEU B 1 67 ? 3.35 -11.453 -17.844 1 96.81 67 LEU B O 1
ATOM 1930 N N . LYS B 1 68 ? 3.486 -13.602 -17.266 1 97.44 68 LYS B N 1
ATOM 1931 C CA . LYS B 1 68 ? 2.537 -14.047 -18.281 1 97.44 68 LYS B CA 1
ATOM 1932 C C . LYS B 1 68 ? 1.346 -14.758 -17.641 1 97.44 68 LYS B C 1
ATOM 1934 O O . LYS B 1 68 ? 1.477 -15.883 -17.156 1 97.44 68 LYS B O 1
ATOM 1939 N N . LEU B 1 69 ? 0.241 -14.102 -17.672 1 97.12 69 LEU B N 1
ATOM 1940 C CA . LEU B 1 69 ? -0.991 -14.672 -17.141 1 97.12 69 LEU B CA 1
ATOM 1941 C C . LEU B 1 69 ? -1.796 -15.352 -18.234 1 97.12 69 LEU B C 1
ATOM 1943 O O . LEU B 1 69 ? -2.137 -14.727 -19.234 1 97.12 69 LEU B O 1
ATOM 1947 N N . THR B 1 70 ? -2.256 -16.562 -18 1 95.25 70 THR B N 1
ATOM 1948 C CA . THR B 1 70 ? -2.689 -17.328 -19.156 1 95.25 70 THR B CA 1
ATOM 1949 C C . THR B 1 70 ? -4.074 -17.922 -18.922 1 95.25 70 THR B C 1
ATOM 1951 O O . THR B 1 70 ? -4.812 -18.172 -19.875 1 95.25 70 THR B O 1
ATOM 1954 N N . LYS B 1 71 ? -4.453 -18.188 -17.688 1 96.25 71 LYS B N 1
ATOM 1955 C CA . LYS B 1 71 ? -5.746 -18.828 -17.469 1 96.25 71 LYS B CA 1
ATOM 1956 C C . LYS B 1 71 ? -6.199 -18.672 -16.016 1 96.25 71 LYS B C 1
ATOM 1958 O O . LYS B 1 71 ? -5.387 -18.422 -15.133 1 96.25 71 LYS B O 1
ATOM 1963 N N . TYR B 1 72 ? -7.508 -18.891 -15.844 1 98 72 TYR B N 1
ATOM 1964 C CA . TYR B 1 72 ? -8.078 -19 -14.508 1 98 72 TYR B CA 1
ATOM 1965 C C . TYR B 1 72 ? -7.945 -20.438 -13.984 1 98 72 TYR B C 1
ATOM 1967 O O . TYR B 1 72 ? -8.109 -21.391 -14.734 1 98 72 TYR B O 1
ATOM 1975 N N . SER B 1 73 ? -7.629 -20.562 -12.742 1 97.31 73 SER B N 1
ATOM 1976 C CA . SER B 1 73 ? -7.48 -21.859 -12.109 1 97.31 73 SER B CA 1
ATOM 1977 C C . SER B 1 73 ? -7.898 -21.812 -10.641 1 97.31 73 SER B C 1
ATOM 1979 O O . SER B 1 73 ? -8.516 -20.844 -10.195 1 97.31 73 SER B O 1
ATOM 1981 N N . SER B 1 74 ? -7.723 -22.969 -9.961 1 97.88 74 SER B N 1
ATOM 1982 C CA . SER B 1 74 ? -8.18 -23.078 -8.586 1 97.88 74 SER B CA 1
ATOM 1983 C C . SER B 1 74 ? -7.309 -24.047 -7.789 1 97.88 74 SER B C 1
ATOM 1985 O O . SER B 1 74 ? -6.676 -24.938 -8.367 1 97.88 74 SER B O 1
ATOM 1987 N N . PHE B 1 75 ? -7.25 -23.875 -6.504 1 96.56 75 PHE B N 1
ATOM 1988 C CA . PHE B 1 75 ? -6.535 -24.797 -5.625 1 96.56 75 PHE B CA 1
ATOM 1989 C C . PHE B 1 75 ? -7.484 -25.844 -5.055 1 96.56 75 PHE B C 1
ATOM 1991 O O . PHE B 1 75 ? -7.078 -26.688 -4.246 1 96.56 75 PHE B O 1
ATOM 1998 N N . ALA B 1 76 ? -8.734 -25.781 -5.422 1 94.88 76 ALA B N 1
ATOM 1999 C CA . ALA B 1 76 ? -9.688 -26.812 -4.992 1 94.88 76 ALA B CA 1
ATOM 2000 C C . ALA B 1 76 ? -9.203 -28.203 -5.398 1 94.88 76 ALA B C 1
ATOM 2002 O O . ALA B 1 76 ? -8.609 -28.375 -6.465 1 94.88 76 ALA B O 1
ATOM 2003 N N . PRO B 1 77 ? -9.391 -29.203 -4.41 1 94.12 77 PRO B N 1
ATOM 2004 C CA . PRO B 1 77 ? -10.266 -29.172 -3.232 1 94.12 77 PRO B CA 1
ATOM 2005 C C . PRO B 1 77 ? -9.523 -28.812 -1.95 1 94.12 77 PRO B C 1
ATOM 2007 O O . PRO B 1 77 ? -10.117 -28.812 -0.869 1 94.12 77 PRO B O 1
ATOM 2010 N N . VAL B 1 78 ? -8.242 -28.531 -2.115 1 92.12 78 VAL B N 1
ATOM 2011 C CA . VAL B 1 78 ? -7.465 -28.219 -0.92 1 92.12 78 VAL B CA 1
ATOM 2012 C C . VAL B 1 78 ? -7.941 -26.891 -0.329 1 92.12 78 VAL B C 1
ATOM 2014 O O . VAL B 1 78 ? -8.148 -26.781 0.881 1 92.12 78 VAL B O 1
ATOM 2017 N N . ASN B 1 79 ? -8.094 -25.828 -1.106 1 94.81 79 ASN B N 1
ATOM 2018 C CA . ASN B 1 79 ? -8.586 -24.516 -0.724 1 94.81 79 ASN B CA 1
ATOM 2019 C C . ASN B 1 79 ? -9.484 -23.906 -1.803 1 94.81 79 ASN B C 1
ATOM 2021 O O . ASN B 1 79 ? -9.18 -24 -2.992 1 94.81 79 ASN B O 1
ATOM 2025 N N . 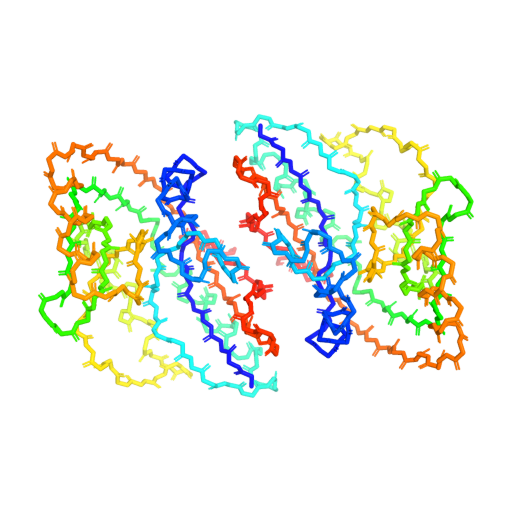ASN B 1 80 ? -10.477 -23.297 -1.387 1 97.75 80 ASN B N 1
ATOM 2026 C CA . ASN B 1 80 ? -11.375 -22.641 -2.328 1 97.75 80 ASN B CA 1
ATOM 2027 C C . ASN B 1 80 ? -10.844 -21.266 -2.746 1 97.75 80 ASN B C 1
ATOM 2029 O O . ASN B 1 80 ? -11.461 -20.25 -2.457 1 97.75 80 ASN B O 1
ATOM 2033 N N . VAL B 1 81 ? -9.766 -21.344 -3.469 1 98.19 81 VAL B N 1
ATOM 2034 C CA . VAL B 1 81 ? -9.133 -20.141 -4.008 1 98.19 81 VAL B CA 1
ATOM 2035 C C . VAL B 1 81 ? -9.164 -20.172 -5.535 1 98.19 81 VAL B C 1
ATOM 2037 O O . VAL B 1 81 ? -8.812 -21.188 -6.145 1 98.19 81 VAL B O 1
ATOM 2040 N N . ILE B 1 82 ? -9.641 -19.141 -6.16 1 98.69 82 ILE B N 1
ATOM 2041 C CA . ILE B 1 82 ? -9.609 -18.953 -7.605 1 98.69 82 ILE B CA 1
ATOM 2042 C C . ILE B 1 82 ? -8.586 -17.875 -7.965 1 98.69 82 ILE B C 1
ATOM 2044 O O . ILE B 1 82 ? -8.531 -16.828 -7.324 1 98.69 82 ILE B O 1
ATOM 2048 N N . TYR B 1 83 ? -7.82 -18.203 -8.992 1 98.56 83 TYR B N 1
ATOM 2049 C CA . TYR B 1 83 ? -6.742 -17.281 -9.305 1 98.56 83 TYR B CA 1
ATOM 2050 C C . TYR B 1 83 ? -6.449 -17.266 -10.805 1 98.56 83 TYR B C 1
ATOM 2052 O O . TYR B 1 83 ? -6.953 -18.109 -11.547 1 98.56 83 TYR B O 1
ATOM 2060 N N . ILE B 1 84 ? -5.781 -16.188 -11.234 1 98.38 84 ILE B N 1
ATOM 2061 C CA . ILE B 1 84 ? -5.172 -16.156 -12.562 1 98.38 84 ILE B CA 1
ATOM 2062 C C . ILE B 1 84 ? -3.758 -16.734 -12.492 1 98.38 84 ILE B C 1
ATOM 2064 O O . ILE B 1 84 ? -2.916 -16.219 -11.742 1 98.38 84 ILE B O 1
ATOM 2068 N N . LYS B 1 85 ? -3.51 -17.672 -13.289 1 97.88 85 LYS B N 1
ATOM 2069 C CA . LYS B 1 85 ? -2.227 -18.375 -13.258 1 97.88 85 LYS B CA 1
ATOM 2070 C C . LYS B 1 85 ? -1.146 -17.562 -13.977 1 97.88 85 LYS B C 1
ATOM 2072 O O . LYS B 1 85 ? -1.358 -17.094 -15.094 1 97.88 85 LYS B O 1
ATOM 2077 N N . ALA B 1 86 ? -0.055 -17.344 -13.305 1 97.81 86 ALA B N 1
ATOM 2078 C CA . ALA B 1 86 ? 1.155 -16.828 -13.945 1 97.81 86 ALA B CA 1
ATOM 2079 C C . ALA B 1 86 ? 2.09 -17.969 -14.336 1 97.81 86 ALA B C 1
ATOM 2081 O O . ALA B 1 86 ? 2.342 -18.875 -13.539 1 97.81 86 ALA B O 1
ATOM 2082 N N . GLU B 1 87 ? 2.535 -17.906 -15.539 1 96.62 87 GLU B N 1
ATOM 2083 C CA . GLU B 1 87 ? 3.473 -18.938 -15.969 1 96.62 87 GLU B CA 1
ATOM 2084 C C . GLU B 1 87 ? 4.711 -18.984 -15.078 1 96.62 87 GLU B C 1
ATOM 2086 O O . GLU B 1 87 ? 5.32 -17.938 -14.812 1 96.62 87 GLU B O 1
ATOM 2091 N N . PRO B 1 88 ? 5.027 -20.141 -14.672 1 94.44 88 PRO B N 1
ATOM 2092 C CA . PRO B 1 88 ? 6.262 -20.234 -13.891 1 94.44 88 PRO B CA 1
ATOM 2093 C C . PRO B 1 88 ? 7.516 -20.016 -14.734 1 94.44 88 PRO B C 1
ATOM 2095 O O . PRO B 1 88 ? 7.668 -20.625 -15.789 1 94.44 88 PRO B O 1
ATOM 2098 N N . THR B 1 89 ? 8.289 -19.078 -14.391 1 93.94 89 THR B N 1
ATOM 2099 C CA . THR B 1 89 ? 9.555 -18.812 -15.062 1 93.94 89 THR B CA 1
ATOM 2100 C C . THR B 1 89 ? 10.727 -19.078 -14.117 1 93.94 89 THR B C 1
ATOM 2102 O O . THR B 1 89 ? 10.555 -19.125 -12.898 1 93.94 89 THR B O 1
ATOM 2105 N N . GLU B 1 90 ? 11.867 -19.297 -14.664 1 93.25 90 GLU B N 1
ATOM 2106 C CA . GLU B 1 90 ? 13.062 -19.516 -13.859 1 93.25 90 GLU B CA 1
ATOM 2107 C C . GLU B 1 90 ? 13.367 -18.281 -13 1 93.25 90 GLU B C 1
ATOM 2109 O O . GLU B 1 90 ? 13.836 -18.422 -11.867 1 93.25 90 GLU B O 1
ATOM 2114 N N . GLU B 1 91 ? 13.094 -17.156 -13.539 1 93.44 91 GLU B N 1
ATOM 2115 C CA . GLU B 1 91 ? 13.336 -15.914 -12.812 1 93.44 91 GLU B CA 1
ATOM 2116 C C . GLU B 1 91 ? 12.461 -15.836 -11.562 1 93.44 91 GLU B C 1
ATOM 2118 O O . GLU B 1 91 ? 12.938 -15.477 -10.484 1 93.44 91 GLU B O 1
ATOM 2123 N N . LEU B 1 92 ? 11.242 -16.188 -11.711 1 95.56 92 LEU B N 1
ATOM 2124 C CA . LEU B 1 92 ? 10.312 -16.172 -10.586 1 95.56 92 LEU B CA 1
ATOM 2125 C C . LEU B 1 92 ? 10.695 -17.219 -9.547 1 95.56 92 LEU B C 1
ATOM 2127 O O . LEU B 1 92 ? 10.68 -16.953 -8.344 1 95.56 92 LEU B O 1
ATOM 2131 N N . LYS B 1 93 ? 10.984 -18.344 -10.047 1 94.38 93 LYS B N 1
ATOM 2132 C CA . LYS B 1 93 ? 11.375 -19.438 -9.148 1 94.38 93 LYS B CA 1
ATOM 2133 C C . LYS B 1 93 ? 12.633 -19.078 -8.367 1 94.38 93 LYS B C 1
ATOM 2135 O O . LYS B 1 93 ? 12.695 -19.281 -7.152 1 94.38 93 LYS B O 1
ATOM 2140 N N . THR B 1 94 ? 13.578 -18.547 -9.055 1 95.25 94 THR B N 1
ATOM 2141 C CA . THR B 1 94 ? 14.836 -18.172 -8.43 1 95.25 94 THR B CA 1
ATOM 2142 C C . THR B 1 94 ? 14.617 -17.078 -7.387 1 95.25 94 THR B C 1
ATOM 2144 O O . THR B 1 94 ? 15.203 -17.125 -6.301 1 95.25 94 THR B O 1
ATOM 2147 N N . LEU B 1 95 ? 13.844 -16.125 -7.734 1 96.81 95 LEU B N 1
ATOM 2148 C CA . LEU B 1 95 ? 13.539 -15.055 -6.785 1 96.81 95 LEU B CA 1
ATOM 2149 C C . LEU B 1 95 ? 12.875 -15.625 -5.535 1 96.81 95 LEU B C 1
ATOM 2151 O O . LEU B 1 95 ? 13.273 -15.297 -4.414 1 96.81 95 LEU B O 1
ATOM 2155 N N . ASN B 1 96 ? 11.883 -16.484 -5.73 1 96.88 96 ASN B N 1
ATOM 2156 C CA . ASN B 1 96 ? 11.219 -17.125 -4.609 1 96.88 96 ASN B CA 1
ATOM 2157 C C . ASN B 1 96 ? 12.219 -17.875 -3.729 1 96.88 96 ASN B C 1
ATOM 2159 O O . ASN B 1 96 ? 12.188 -17.75 -2.502 1 96.88 96 ASN B O 1
ATOM 2163 N N . GLU B 1 97 ? 13.102 -18.578 -4.316 1 95.5 97 GLU B N 1
ATOM 2164 C CA . GLU B 1 97 ? 14.086 -19.359 -3.574 1 95.5 97 GLU B CA 1
ATOM 2165 C C . GLU B 1 97 ? 15.016 -18.469 -2.766 1 95.5 97 GLU B C 1
ATOM 2167 O O . GLU B 1 97 ? 15.344 -18.766 -1.618 1 95.5 97 GLU B O 1
ATOM 2172 N N . LYS B 1 98 ? 15.391 -17.406 -3.338 1 96.44 98 LYS B N 1
ATOM 2173 C CA . LYS B 1 98 ? 16.281 -16.469 -2.66 1 96.44 98 LYS B CA 1
ATOM 2174 C C . LYS B 1 98 ? 15.602 -15.852 -1.437 1 96.44 98 LYS B C 1
ATOM 2176 O O . LYS B 1 98 ? 16.266 -15.484 -0.47 1 96.44 98 LYS B O 1
ATOM 2181 N N . LEU B 1 99 ? 14.273 -15.781 -1.49 1 97.19 99 LEU B N 1
ATOM 2182 C CA . LEU B 1 99 ? 13.523 -15.156 -0.409 1 97.19 99 LEU B CA 1
ATOM 2183 C C . LEU B 1 99 ? 13.352 -16.125 0.762 1 97.19 99 LEU B C 1
ATOM 2185 O O . LEU B 1 99 ? 12.633 -15.82 1.719 1 97.19 99 LEU B O 1
ATOM 2189 N N . TYR B 1 100 ? 14.039 -17.25 0.68 1 96.38 100 TYR B N 1
ATOM 2190 C CA . TYR B 1 100 ? 14.086 -18.188 1.793 1 96.38 100 TYR B CA 1
ATOM 2191 C C . TYR B 1 100 ? 15.531 -18.438 2.234 1 96.38 100 TYR B C 1
ATOM 2193 O O . TYR B 1 100 ? 15.852 -19.5 2.773 1 96.38 100 TYR B O 1
ATOM 2201 N N . THR B 1 101 ? 16.359 -17.484 2.035 1 95.12 101 THR B N 1
ATOM 2202 C CA . THR B 1 101 ? 17.766 -17.578 2.436 1 95.12 101 THR B CA 1
ATOM 2203 C C . THR B 1 101 ? 18.109 -16.5 3.449 1 95.12 101 THR B C 1
ATOM 2205 O O . THR B 1 101 ? 17.344 -15.555 3.648 1 95.12 101 THR B O 1
ATOM 2208 N N . GLY B 1 102 ? 19.25 -16.672 4.113 1 93.94 102 GLY B N 1
ATOM 2209 C CA . GLY B 1 102 ? 19.734 -15.672 5.059 1 93.94 102 GLY B CA 1
ATOM 2210 C C . GLY B 1 102 ? 18.781 -15.445 6.219 1 93.94 102 GLY B C 1
ATOM 2211 O O . GLY B 1 102 ? 18.359 -16.406 6.883 1 93.94 102 GLY B O 1
ATOM 2212 N N . VAL B 1 103 ? 18.469 -14.148 6.469 1 93 103 VAL B N 1
ATOM 2213 C CA . VAL B 1 103 ? 17.594 -13.789 7.582 1 93 103 VAL B CA 1
ATOM 2214 C C . VAL B 1 103 ? 16.172 -14.258 7.301 1 93 103 VAL B C 1
ATOM 2216 O O . VAL B 1 103 ? 15.336 -14.281 8.203 1 93 103 VAL B O 1
ATOM 2219 N N . LEU B 1 104 ? 15.953 -14.68 6.07 1 93.88 104 LEU B N 1
ATOM 2220 C CA . LEU B 1 104 ? 14.633 -15.156 5.668 1 93.88 104 LEU B CA 1
ATOM 2221 C C . LEU B 1 104 ? 14.617 -16.672 5.57 1 93.88 104 LEU B C 1
ATOM 2223 O O . LEU B 1 104 ? 13.672 -17.25 5.027 1 93.88 104 LEU B O 1
ATOM 2227 N N . ALA B 1 105 ? 15.555 -17.188 6.102 1 92.06 105 ALA B N 1
ATOM 2228 C CA . ALA B 1 105 ? 15.648 -18.641 6.02 1 92.06 105 ALA B CA 1
ATOM 2229 C C . ALA B 1 105 ? 14.43 -19.297 6.645 1 92.06 105 ALA B C 1
ATOM 2231 O O . ALA B 1 105 ? 13.945 -18.859 7.691 1 92.06 105 ALA B O 1
ATOM 2232 N N . GLY B 1 106 ? 13.938 -20.281 5.945 1 89 106 GLY B N 1
ATOM 2233 C CA . GLY B 1 106 ? 12.773 -21.047 6.363 1 89 106 GLY B CA 1
ATOM 2234 C C . GLY B 1 106 ? 12.336 -22.078 5.344 1 89 106 GLY B C 1
ATOM 2235 O O . GLY B 1 106 ? 12.961 -22.219 4.293 1 89 106 GLY B O 1
ATOM 2236 N N . GLU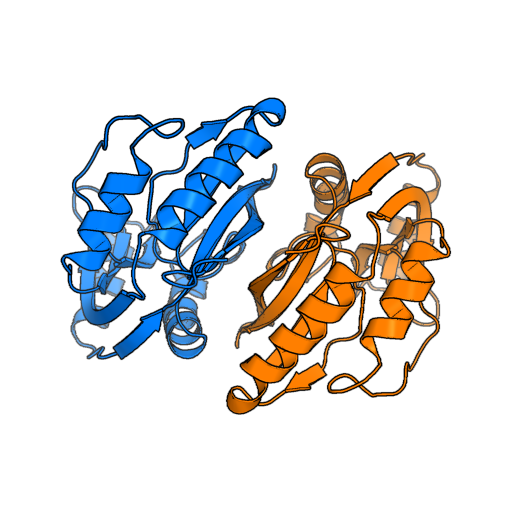 B 1 107 ? 11.344 -22.828 5.727 1 87.56 107 GLU B N 1
ATOM 2237 C CA . GLU B 1 107 ? 10.852 -23.891 4.848 1 87.56 107 GLU B CA 1
ATOM 2238 C C . GLU B 1 107 ? 9.57 -23.453 4.133 1 87.56 107 GLU B C 1
ATOM 2240 O O . GLU B 1 107 ? 8.711 -22.812 4.73 1 87.56 107 GLU B O 1
ATOM 2245 N N . GLN B 1 108 ? 9.656 -23.797 2.893 1 86 108 GLN B N 1
ATOM 2246 C CA . GLN B 1 108 ? 8.438 -23.562 2.115 1 86 108 GLN B CA 1
ATOM 2247 C C . GLN B 1 108 ? 7.434 -24.688 2.314 1 86 108 GLN B C 1
ATOM 2249 O O . GLN B 1 108 ? 7.742 -25.859 2.062 1 86 108 GLN B O 1
ATOM 2254 N N . GLU B 1 109 ? 6.301 -24.344 2.789 1 80.12 109 GLU B N 1
ATOM 2255 C CA . GLU B 1 109 ? 5.297 -25.359 3.096 1 80.12 109 GLU B CA 1
ATOM 2256 C C . GLU B 1 109 ? 4.73 -25.969 1.82 1 80.12 109 GLU B C 1
ATOM 2258 O O . GLU B 1 109 ? 4.438 -27.172 1.784 1 80.12 109 GLU B O 1
ATOM 2263 N N . TYR B 1 110 ? 4.602 -25.234 0.776 1 82.75 110 TYR B N 1
ATOM 2264 C CA . TYR B 1 110 ? 4.035 -25.672 -0.494 1 82.75 110 TYR B CA 1
ATOM 2265 C C . TYR B 1 110 ? 4.91 -25.234 -1.662 1 82.75 110 TYR B C 1
ATOM 2267 O O . TYR B 1 110 ? 5.754 -24.344 -1.518 1 82.75 110 TYR B O 1
ATOM 2275 N N . ASN B 1 111 ? 4.68 -25.922 -2.717 1 90.25 111 ASN B N 1
ATOM 2276 C CA . ASN B 1 111 ? 5.355 -25.5 -3.938 1 90.25 111 ASN B CA 1
ATOM 2277 C C . ASN B 1 111 ? 4.938 -24.078 -4.34 1 90.25 111 ASN B C 1
ATOM 2279 O O . ASN B 1 111 ? 3.789 -23.688 -4.129 1 90.25 111 ASN B O 1
ATOM 2283 N N . PHE B 1 112 ? 5.934 -23.469 -4.844 1 95.06 112 PHE B N 1
ATOM 2284 C CA . PHE B 1 112 ? 5.668 -22.109 -5.297 1 95.06 112 PHE B CA 1
ATOM 2285 C C . PHE B 1 112 ? 4.832 -22.125 -6.574 1 95.06 112 PHE B C 1
ATOM 2287 O O . PHE B 1 112 ? 5.285 -22.609 -7.613 1 95.06 112 PHE B O 1
ATOM 2294 N N . VAL B 1 113 ? 3.623 -21.641 -6.492 1 95.56 113 VAL B N 1
ATOM 2295 C CA . VAL B 1 113 ? 2.719 -21.5 -7.629 1 95.56 113 VAL B CA 1
ATOM 2296 C C . VAL B 1 113 ? 2.393 -20.016 -7.852 1 95.56 113 VAL B C 1
ATOM 2298 O O . VAL B 1 113 ? 1.485 -19.469 -7.219 1 95.56 113 VAL B O 1
ATOM 2301 N N . PRO B 1 114 ? 3.072 -19.391 -8.789 1 97.69 114 PRO B N 1
ATOM 2302 C CA . PRO B 1 114 ? 2.828 -17.969 -9.016 1 97.69 114 PRO B CA 1
ATOM 2303 C C . PRO B 1 114 ? 1.417 -17.688 -9.523 1 97.69 114 PRO B C 1
ATOM 2305 O O . PRO B 1 114 ? 0.976 -18.297 -10.5 1 97.69 114 PRO B O 1
ATOM 2308 N N . HIS B 1 115 ? 0.701 -16.719 -8.844 1 98.31 115 HIS B N 1
ATOM 2309 C CA . HIS B 1 115 ? -0.678 -16.438 -9.227 1 98.31 115 HIS B CA 1
ATOM 2310 C C . HIS B 1 115 ? -1.149 -15.109 -8.656 1 98.31 115 HIS B C 1
ATOM 2312 O O . HIS B 1 115 ? -0.497 -14.539 -7.777 1 98.31 115 HIS B O 1
ATOM 2318 N N . VAL B 1 116 ? -2.199 -14.641 -9.172 1 98.56 116 VAL B N 1
ATOM 2319 C CA . VAL B 1 116 ? -2.947 -13.508 -8.633 1 98.56 116 VAL B CA 1
ATOM 2320 C C . VAL B 1 116 ? -4.355 -13.953 -8.258 1 98.56 116 VAL B C 1
ATOM 2322 O O . VAL B 1 116 ? -5.145 -14.344 -9.117 1 98.56 116 VAL B O 1
ATOM 2325 N N . THR B 1 117 ? -4.66 -13.875 -6.988 1 98.62 117 THR B N 1
ATOM 2326 C CA . THR B 1 117 ? -5.945 -14.336 -6.48 1 98.62 117 THR B CA 1
ATOM 2327 C C . THR B 1 117 ? -7.07 -13.406 -6.926 1 98.62 117 THR B C 1
ATOM 2329 O O . THR B 1 117 ? -6.922 -12.188 -6.895 1 98.62 117 THR B O 1
ATOM 2332 N N . VAL B 1 118 ? -8.234 -14.039 -7.34 1 98.5 118 VAL B N 1
ATOM 2333 C CA . VAL B 1 118 ? -9.383 -13.227 -7.73 1 98.5 118 VAL B CA 1
ATOM 2334 C C . VAL B 1 118 ? -10.594 -13.586 -6.875 1 98.5 118 VAL B C 1
ATOM 2336 O O . VAL B 1 118 ? -11.609 -12.883 -6.895 1 98.5 118 VAL B O 1
ATOM 2339 N N . GLY B 1 119 ? -10.539 -14.641 -6.168 1 98.5 119 GLY B N 1
ATOM 2340 C CA . GLY B 1 119 ? -11.555 -15.086 -5.227 1 98.5 119 GLY B CA 1
ATOM 2341 C C . GLY B 1 119 ? -11.031 -16.062 -4.199 1 98.5 119 GLY B C 1
ATOM 2342 O O . GLY B 1 119 ? -10.227 -16.953 -4.523 1 98.5 119 GLY B O 1
ATOM 2343 N N . GLN B 1 120 ? -11.461 -15.898 -2.98 1 98.31 120 GLN B N 1
ATOM 2344 C CA . GLN B 1 120 ? -11.039 -16.828 -1.943 1 98.31 120 GLN B CA 1
ATOM 2345 C C . GLN B 1 120 ? -12.047 -16.875 -0.797 1 98.31 120 GLN B C 1
ATOM 2347 O O . GLN B 1 120 ? -12.883 -15.977 -0.667 1 98.31 120 GLN B O 1
ATOM 2352 N N . ASN B 1 121 ? -11.914 -17.969 0.033 1 97.56 121 ASN B N 1
ATOM 2353 C CA . ASN B 1 121 ? -12.82 -18.188 1.156 1 97.56 121 ASN B CA 1
ATOM 2354 C C . ASN B 1 121 ? -14.266 -18.328 0.69 1 97.56 121 ASN B C 1
ATOM 2356 O O . ASN B 1 121 ? -15.18 -17.75 1.291 1 97.56 121 ASN B O 1
ATOM 2360 N N . LEU B 1 122 ? -14.477 -18.969 -0.38 1 97.69 122 LEU B N 1
ATOM 2361 C CA . LEU B 1 122 ? -15.789 -19.219 -0.965 1 97.69 122 LEU B CA 1
ATOM 2362 C C . LEU B 1 122 ? -16.375 -20.531 -0.475 1 97.69 122 LEU B C 1
ATOM 2364 O O . LEU B 1 122 ? -15.625 -21.469 -0.186 1 97.69 122 LEU B O 1
ATOM 2368 N N . SER B 1 123 ? -17.672 -20.578 -0.379 1 97.38 123 SER B N 1
ATOM 2369 C CA . SER B 1 123 ? -18.312 -21.875 -0.178 1 97.38 123 SER B CA 1
ATOM 2370 C C . SER B 1 123 ? -18.094 -22.797 -1.379 1 97.38 123 SER B C 1
ATOM 2372 O O . SER B 1 123 ? -17.766 -22.328 -2.475 1 97.38 123 SER B O 1
ATOM 2374 N N . ASP B 1 124 ? -18.281 -24.062 -1.169 1 97.56 124 ASP B N 1
ATOM 2375 C CA . ASP B 1 124 ? -18.109 -25.016 -2.252 1 97.56 124 ASP B CA 1
ATOM 2376 C C . ASP B 1 124 ? -18.984 -24.672 -3.447 1 97.56 124 ASP B C 1
ATOM 2378 O O . ASP B 1 124 ? -18.531 -24.688 -4.59 1 97.56 124 ASP B O 1
ATOM 2382 N N . ASP B 1 125 ? -20.188 -24.375 -3.156 1 97.31 125 ASP B N 1
ATOM 2383 C CA . ASP B 1 125 ? -21.141 -24.062 -4.223 1 97.31 125 ASP B CA 1
ATOM 2384 C C . ASP B 1 125 ? -20.75 -22.781 -4.961 1 97.31 125 ASP B C 1
ATOM 2386 O O . ASP B 1 125 ? -20.719 -22.766 -6.191 1 97.31 125 ASP B O 1
ATOM 2390 N N . GLU B 1 126 ? -20.453 -21.75 -4.211 1 97.38 126 GLU B N 1
ATOM 2391 C CA . GLU B 1 126 ? -20.031 -20.484 -4.816 1 97.38 126 GLU B CA 1
ATOM 2392 C C . GLU B 1 126 ? -18.766 -20.672 -5.641 1 97.38 126 GLU B C 1
ATOM 2394 O O . GLU B 1 126 ? -18.656 -20.141 -6.746 1 97.38 126 GLU B O 1
ATOM 2399 N N . HIS B 1 127 ? -17.875 -21.359 -5.023 1 98.44 127 HIS B N 1
ATOM 2400 C CA . HIS B 1 127 ? -16.594 -21.609 -5.695 1 98.44 127 HIS B CA 1
ATOM 2401 C C . HIS B 1 127 ? -16.812 -22.281 -7.043 1 98.44 127 HIS B C 1
ATOM 2403 O O . HIS B 1 127 ? -16.281 -21.844 -8.062 1 98.44 127 HIS B O 1
ATOM 2409 N N . SER B 1 128 ? -17.594 -23.328 -7.07 1 97.5 128 SER B N 1
ATOM 2410 C CA . SER B 1 128 ? -17.859 -24.078 -8.289 1 97.5 128 SER B CA 1
ATOM 2411 C C . SER B 1 128 ? -18.516 -23.188 -9.344 1 97.5 128 SER B C 1
ATOM 2413 O O . SER B 1 128 ? -18.125 -23.234 -10.516 1 97.5 128 SER B O 1
ATOM 2415 N N . ASP B 1 129 ? -19.438 -22.438 -8.953 1 97.62 129 ASP B N 1
ATOM 2416 C CA . ASP B 1 129 ? -20.156 -21.562 -9.867 1 97.62 129 ASP B CA 1
ATOM 2417 C C . ASP B 1 129 ? -19.234 -20.516 -10.484 1 97.62 129 ASP B C 1
ATOM 2419 O O . ASP B 1 129 ? -19.203 -20.344 -11.711 1 97.62 129 ASP B O 1
ATOM 2423 N N . VAL B 1 130 ? -18.5 -19.828 -9.641 1 97.75 130 VAL B N 1
ATOM 2424 C CA . VAL B 1 130 ? -17.625 -18.75 -10.086 1 97.75 130 VAL B CA 1
ATOM 2425 C C . VAL B 1 130 ? -16.516 -19.312 -10.969 1 97.75 130 VAL B C 1
ATOM 2427 O O . VAL B 1 130 ? -16.203 -18.75 -12.023 1 97.75 130 VAL B O 1
ATOM 2430 N N . LEU B 1 131 ? -15.938 -20.406 -10.555 1 97.75 131 LEU B N 1
ATOM 2431 C CA . LEU B 1 131 ? -14.875 -21.031 -11.336 1 97.75 131 LEU B CA 1
ATOM 2432 C C . LEU B 1 131 ? -15.383 -21.438 -12.711 1 97.75 131 LEU B C 1
ATOM 2434 O O . LEU B 1 131 ? -14.703 -21.234 -13.719 1 97.75 131 LEU B O 1
ATOM 2438 N N . GLY B 1 132 ? -16.516 -22.062 -12.727 1 96.81 132 GLY B N 1
ATOM 2439 C CA . GLY B 1 132 ? -17.125 -22.453 -14 1 96.81 132 GLY B CA 1
ATOM 2440 C C . GLY B 1 132 ? -17.281 -21.297 -14.961 1 96.81 132 GLY B C 1
ATOM 2441 O O . GLY B 1 132 ? -16.984 -21.422 -16.156 1 96.81 132 GLY B O 1
ATOM 2442 N N . GLN B 1 133 ? -17.703 -20.188 -14.477 1 96.25 133 GLN B N 1
ATOM 2443 C CA . GLN B 1 133 ? -17.891 -18.984 -15.289 1 96.25 133 GLN B CA 1
ATOM 2444 C C . GLN B 1 133 ? -16.547 -18.453 -15.773 1 96.25 133 GLN B C 1
ATOM 2446 O O . GLN B 1 133 ? -16.406 -18.078 -16.938 1 96.25 133 GLN B O 1
ATOM 2451 N N . LEU B 1 134 ? -15.57 -18.422 -14.93 1 96.62 134 LEU B N 1
ATOM 2452 C CA . LEU B 1 134 ? -14.289 -17.797 -15.25 1 96.62 134 LEU B CA 1
ATOM 2453 C C . LEU B 1 134 ? -13.492 -18.656 -16.219 1 96.62 134 LEU B C 1
ATOM 2455 O O . LEU B 1 134 ? -12.773 -18.141 -17.078 1 96.62 134 LEU B O 1
ATOM 2459 N N . LYS B 1 135 ? -13.617 -19.922 -16.109 1 94.06 135 LYS B N 1
ATOM 2460 C CA . LYS B 1 135 ? -12.883 -20.828 -16.984 1 94.06 135 LYS B CA 1
ATOM 2461 C C . LYS B 1 135 ? -13.344 -20.688 -18.438 1 94.06 135 LYS B C 1
ATOM 2463 O O . LYS B 1 135 ? -12.625 -21.062 -19.359 1 94.06 135 LYS B O 1
ATOM 2468 N N . MET B 1 136 ? -14.508 -20.172 -18.625 1 93.5 136 MET B N 1
ATOM 2469 C CA . MET B 1 136 ? -15.031 -19.953 -19.969 1 93.5 136 MET B CA 1
ATOM 2470 C C . MET B 1 136 ? -14.492 -18.656 -20.562 1 93.5 136 MET B C 1
ATOM 2472 O O . MET B 1 136 ? -14.656 -18.406 -21.766 1 93.5 136 MET B O 1
ATOM 2476 N N . GLN B 1 137 ? -13.922 -17.906 -19.703 1 92.75 137 GLN B N 1
ATOM 2477 C CA . GLN B 1 137 ? -13.359 -16.625 -20.141 1 92.75 137 GLN B CA 1
ATOM 2478 C C . GLN B 1 137 ? -11.883 -16.781 -20.516 1 92.75 137 GLN B C 1
ATOM 2480 O O . GLN B 1 137 ? -11.18 -17.625 -19.953 1 92.75 137 GLN B O 1
ATOM 2485 N N . GLU B 1 138 ? -11.562 -16.016 -21.516 1 92.19 138 GLU B N 1
ATOM 2486 C CA . GLU B 1 138 ? -10.148 -15.969 -21.891 1 92.19 138 GLU B CA 1
ATOM 2487 C C . GLU B 1 138 ? -9.422 -14.852 -21.141 1 92.19 138 GLU B C 1
ATOM 2489 O O . GLU B 1 138 ? -9.984 -13.766 -20.938 1 92.19 138 GLU B O 1
ATOM 2494 N N . VAL B 1 139 ? -8.25 -15.211 -20.672 1 93.94 139 VAL B N 1
ATOM 2495 C CA . VAL B 1 139 ? -7.383 -14.195 -20.062 1 93.94 139 VAL B CA 1
ATOM 2496 C C . VAL B 1 139 ? -5.969 -14.328 -20.625 1 93.94 139 VAL B C 1
ATOM 2498 O O . VAL B 1 139 ? -5.438 -15.438 -20.734 1 93.94 139 VAL B O 1
ATOM 2501 N N . SER B 1 140 ? -5.449 -13.297 -21.188 1 94.69 140 SER B N 1
ATOM 2502 C CA . SER B 1 140 ? -4.078 -13.203 -21.672 1 94.69 140 SER B CA 1
ATOM 2503 C C . SER B 1 140 ? -3.471 -11.836 -21.359 1 94.69 140 SER B C 1
ATOM 2505 O O . SER B 1 140 ? -3.93 -10.812 -21.875 1 94.69 140 SER B O 1
ATOM 2507 N N . HIS B 1 141 ? -2.508 -11.906 -20.531 1 96.81 141 HIS B N 1
ATOM 2508 C CA . HIS B 1 141 ? -1.833 -10.68 -20.109 1 96.81 141 HIS B CA 1
ATOM 2509 C C . HIS B 1 141 ? -0.337 -10.914 -19.922 1 96.81 141 HIS B C 1
ATOM 2511 O O . HIS B 1 141 ? 0.072 -11.938 -19.375 1 96.81 141 HIS B O 1
ATOM 2517 N N . GLU B 1 142 ? 0.378 -9.992 -20.516 1 97.69 142 GLU B N 1
ATOM 2518 C CA . GLU B 1 142 ? 1.827 -10.047 -20.344 1 97.69 142 GLU B CA 1
ATOM 2519 C C . GLU B 1 142 ? 2.387 -8.688 -19.922 1 97.69 142 GLU B C 1
ATOM 2521 O O . GLU B 1 142 ? 1.97 -7.652 -20.453 1 97.69 142 GLU B O 1
ATOM 2526 N N . GLU B 1 143 ? 3.32 -8.742 -19.016 1 97.44 143 GLU B N 1
ATOM 2527 C CA . GLU B 1 143 ? 3.969 -7.512 -18.578 1 97.44 143 GLU B CA 1
ATOM 2528 C C . GLU B 1 143 ? 5.332 -7.801 -17.953 1 97.44 143 GLU B C 1
ATOM 2530 O O . GLU B 1 143 ? 5.664 -8.953 -17.672 1 97.44 143 GLU B O 1
ATOM 2535 N N . ILE B 1 144 ? 6.09 -6.703 -17.828 1 95.75 144 ILE B N 1
ATOM 2536 C CA . ILE B 1 144 ? 7.363 -6.777 -17.125 1 95.75 144 ILE B CA 1
ATOM 2537 C C . ILE B 1 144 ? 7.254 -6.039 -15.781 1 95.75 144 ILE B C 1
ATOM 2539 O O . ILE B 1 144 ? 6.797 -4.898 -15.734 1 95.75 144 ILE B O 1
ATOM 2543 N N . VAL B 1 145 ? 7.578 -6.742 -14.742 1 96.19 145 VAL B N 1
ATOM 2544 C CA . VAL B 1 145 ? 7.609 -6.152 -13.414 1 96.19 145 VAL B CA 1
ATOM 2545 C C . VAL B 1 145 ? 9.055 -5.98 -12.953 1 96.19 145 VAL B C 1
ATOM 2547 O O . VAL B 1 145 ? 9.844 -6.93 -13.016 1 96.19 145 VAL B O 1
ATOM 2550 N N . ASP B 1 146 ? 9.352 -4.812 -12.422 1 96 146 ASP B N 1
ATOM 2551 C CA . ASP B 1 146 ? 10.758 -4.547 -12.133 1 96 146 ASP B CA 1
ATOM 2552 C C . ASP B 1 146 ? 10.969 -4.242 -10.648 1 96 146 ASP B C 1
ATOM 2554 O O . ASP B 1 146 ? 11.984 -3.658 -10.266 1 96 146 ASP B O 1
ATOM 2558 N N . ARG B 1 147 ? 9.992 -4.594 -9.836 1 97.31 147 ARG B N 1
ATOM 2559 C CA . ARG B 1 147 ? 10.133 -4.312 -8.414 1 97.31 147 ARG B CA 1
ATOM 2560 C C . ARG B 1 147 ? 9.273 -5.254 -7.582 1 97.31 147 ARG B C 1
ATOM 2562 O O . ARG B 1 147 ? 8.328 -5.852 -8.094 1 97.31 147 ARG B O 1
ATOM 2569 N N . PHE B 1 148 ? 9.625 -5.402 -6.332 1 98.38 148 PHE B N 1
ATOM 2570 C CA . PHE B 1 148 ? 8.797 -6.066 -5.336 1 98.38 148 PHE B CA 1
ATOM 2571 C C . PHE B 1 148 ? 8.773 -5.273 -4.035 1 98.38 148 PHE B C 1
ATOM 2573 O O . PHE B 1 148 ? 9.484 -4.277 -3.893 1 98.38 148 PHE B O 1
ATOM 2580 N N . HIS B 1 149 ? 7.879 -5.707 -3.135 1 98.62 149 HIS B N 1
ATOM 2581 C CA . HIS B 1 149 ? 7.598 -4.875 -1.971 1 98.62 149 HIS B CA 1
ATOM 2582 C C . HIS B 1 149 ? 7.598 -5.703 -0.689 1 98.62 149 HIS B C 1
ATOM 2584 O O . HIS B 1 149 ? 7.094 -6.828 -0.671 1 98.62 149 HIS B O 1
ATOM 2590 N N . LEU B 1 150 ? 8.164 -5.102 0.328 1 98.5 150 LEU B N 1
ATOM 2591 C CA . LEU B 1 150 ? 7.992 -5.574 1.697 1 98.5 150 LEU B CA 1
ATOM 2592 C C . LEU B 1 150 ? 6.812 -4.879 2.367 1 98.5 150 LEU B C 1
ATOM 2594 O O . LEU B 1 150 ? 6.746 -3.648 2.395 1 98.5 150 LEU B O 1
ATOM 2598 N N . LEU B 1 151 ? 5.883 -5.676 2.828 1 98.31 151 LEU B N 1
ATOM 2599 C CA . LEU B 1 151 ? 4.711 -5.148 3.521 1 98.31 151 LEU B CA 1
ATOM 2600 C C . LEU B 1 151 ? 4.699 -5.594 4.98 1 98.31 151 LEU B C 1
ATOM 2602 O O . LEU B 1 151 ? 5.348 -6.578 5.336 1 98.31 151 LEU B O 1
ATOM 2606 N N . TYR B 1 152 ? 4.012 -4.82 5.824 1 98.12 152 TYR B N 1
ATOM 2607 C CA . TYR B 1 152 ? 3.668 -5.273 7.168 1 98.12 152 TYR B CA 1
ATOM 2608 C C . TYR B 1 152 ? 2.166 -5.18 7.406 1 98.12 152 TYR B C 1
ATOM 2610 O O . TYR B 1 152 ? 1.482 -4.355 6.793 1 98.12 152 TYR B O 1
ATOM 2618 N N . GLN B 1 153 ? 1.703 -6.02 8.297 1 98.31 153 GLN B N 1
ATOM 2619 C CA . GLN B 1 153 ? 0.267 -6.117 8.539 1 98.31 153 GLN B CA 1
ATOM 2620 C C . GLN B 1 153 ? -0.144 -5.285 9.75 1 98.31 153 GLN B C 1
ATOM 2622 O O . GLN B 1 153 ? 0.532 -5.301 10.781 1 98.31 153 GLN B O 1
ATOM 2627 N N . LEU B 1 154 ? -1.237 -4.559 9.609 1 98.38 154 LEU B N 1
ATOM 2628 C CA . LEU B 1 154 ? -1.82 -3.787 10.695 1 98.38 154 LEU B CA 1
ATOM 2629 C C . LEU B 1 154 ? -2.762 -4.648 11.531 1 98.38 154 LEU B C 1
ATOM 2631 O O . LEU B 1 154 ? -3.045 -5.793 11.172 1 98.38 154 LEU B O 1
ATOM 2635 N N . GLU B 1 155 ? -3.248 -4.078 12.594 1 97.88 155 GLU B N 1
ATOM 2636 C CA . GLU B 1 155 ? -4.109 -4.82 13.508 1 97.88 155 GLU B CA 1
ATOM 2637 C C . GLU B 1 155 ? -5.426 -5.203 12.836 1 97.88 155 GLU B C 1
ATOM 2639 O O . GLU B 1 155 ? -5.992 -6.262 13.125 1 97.88 155 GLU B O 1
ATOM 2644 N N . ASN B 1 156 ? -5.84 -4.414 11.945 1 97.38 156 ASN B N 1
ATOM 2645 C CA . ASN B 1 156 ? -7.121 -4.676 11.297 1 97.38 156 ASN B CA 1
ATOM 2646 C C . ASN B 1 156 ? -6.973 -5.676 10.156 1 97.38 156 ASN B C 1
ATOM 2648 O O . ASN B 1 156 ? -7.926 -5.922 9.414 1 97.38 156 ASN B O 1
ATOM 2652 N N . GLY B 1 157 ? -5.777 -6.109 9.906 1 97.69 157 GLY B N 1
ATOM 2653 C CA . GLY B 1 157 ? -5.543 -7.121 8.883 1 97.69 157 GLY B CA 1
ATOM 2654 C C . GLY B 1 157 ? -5.066 -6.539 7.566 1 97.69 157 GLY B C 1
ATOM 2655 O O . GLY B 1 157 ? -4.633 -7.273 6.676 1 97.69 157 GLY B O 1
ATOM 2656 N N . SER B 1 158 ? -5.109 -5.25 7.367 1 98.19 158 SER B N 1
ATOM 2657 C CA . SER B 1 158 ? -4.672 -4.621 6.129 1 98.19 158 SER B CA 1
ATOM 2658 C C . SER B 1 158 ? -3.15 -4.551 6.051 1 98.19 158 SER B C 1
ATOM 2660 O O . SER B 1 158 ? -2.467 -4.648 7.074 1 98.19 158 SER B O 1
ATOM 2662 N N . TRP B 1 159 ? -2.688 -4.438 4.895 1 98.5 159 TRP B N 1
ATOM 2663 C CA . TRP B 1 159 ? -1.245 -4.438 4.676 1 98.5 159 TRP B CA 1
ATOM 2664 C C . TRP B 1 159 ? -0.762 -3.055 4.246 1 98.5 159 TRP B C 1
ATOM 2666 O O . TRP B 1 159 ? -1.406 -2.389 3.434 1 98.5 159 TRP B O 1
ATOM 2676 N N . THR B 1 160 ? 0.338 -2.621 4.805 1 98.5 160 THR B N 1
ATOM 2677 C CA . THR B 1 160 ? 1.014 -1.377 4.453 1 98.5 160 THR B CA 1
ATOM 2678 C C . THR B 1 160 ? 2.41 -1.656 3.906 1 98.5 160 THR B C 1
ATOM 2680 O O . THR B 1 160 ? 3.127 -2.514 4.426 1 98.5 160 THR B O 1
ATOM 2683 N N . VAL B 1 161 ? 2.779 -0.911 2.885 1 98.56 161 VAL B N 1
ATOM 2684 C CA . VAL B 1 161 ? 4.105 -1.102 2.307 1 98.56 161 VAL B CA 1
ATOM 2685 C C . VAL B 1 161 ? 5.16 -0.474 3.215 1 98.56 161 VAL B C 1
ATOM 2687 O O . VAL B 1 161 ? 5.012 0.671 3.648 1 98.56 161 VAL B O 1
ATOM 2690 N N . TYR B 1 162 ? 6.168 -1.238 3.486 1 97.62 162 TYR B N 1
ATOM 2691 C CA . TYR B 1 162 ? 7.332 -0.755 4.223 1 97.62 162 TYR B CA 1
ATOM 2692 C C . TYR B 1 162 ? 8.383 -0.187 3.271 1 97.62 162 TYR B C 1
ATOM 2694 O O . TYR B 1 162 ? 8.828 0.951 3.438 1 97.62 162 TYR B O 1
ATOM 2702 N N . GLU B 1 163 ? 8.719 -0.962 2.277 1 97.75 163 GLU B N 1
ATOM 2703 C CA . GLU B 1 163 ? 9.75 -0.52 1.337 1 97.75 163 GLU B CA 1
ATOM 2704 C C . GLU B 1 163 ? 9.609 -1.229 -0.007 1 97.75 163 GLU B C 1
ATOM 2706 O O . GLU B 1 163 ? 9.094 -2.35 -0.073 1 97.75 163 GLU B O 1
ATOM 2711 N N . THR B 1 164 ? 10.07 -0.544 -1.066 1 98.25 164 THR B N 1
ATOM 2712 C CA . THR B 1 164 ? 10.141 -1.081 -2.42 1 98.25 164 THR B CA 1
ATOM 2713 C C . THR B 1 164 ? 11.578 -1.456 -2.779 1 98.25 164 THR B C 1
ATOM 2715 O O . THR B 1 164 ? 12.523 -0.759 -2.4 1 98.25 164 THR B O 1
ATOM 2718 N N . PHE B 1 165 ? 11.695 -2.518 -3.557 1 98 165 PHE B N 1
ATOM 2719 C CA . PHE B 1 165 ? 13 -2.963 -4.031 1 98 165 PHE B CA 1
ATOM 2720 C C . PHE B 1 165 ? 12.992 -3.115 -5.551 1 98 165 PHE B C 1
ATOM 2722 O O . PHE B 1 165 ? 12.172 -3.844 -6.105 1 98 165 PHE B O 1
ATOM 2729 N N . LEU B 1 166 ? 13.938 -2.482 -6.219 1 96.44 166 LEU B N 1
ATOM 2730 C CA . LEU B 1 166 ? 14.047 -2.555 -7.672 1 96.44 166 LEU B CA 1
ATOM 2731 C C . LEU B 1 166 ? 14.914 -3.734 -8.094 1 96.44 166 LEU B C 1
ATOM 2733 O O . LEU B 1 166 ? 15.961 -3.988 -7.492 1 96.44 166 LEU B O 1
ATOM 2737 N N . LEU B 1 167 ? 14.406 -4.41 -9.094 1 95.94 167 LEU B N 1
ATOM 2738 C CA . LEU B 1 167 ? 15.125 -5.566 -9.609 1 95.94 167 LEU B CA 1
ATOM 2739 C C . LEU B 1 167 ? 16.188 -5.137 -10.625 1 95.94 167 LEU B C 1
ATOM 2741 O O . LEU B 1 167 ? 15.891 -4.391 -11.555 1 95.94 167 LEU B O 1
ATOM 2745 N N . GLY B 1 168 ? 17.344 -5.742 -10.586 1 82.62 168 GLY B N 1
ATOM 2746 C CA . GLY B 1 168 ? 18.422 -5.562 -11.539 1 82.62 168 GLY B CA 1
ATOM 2747 C C . GLY B 1 168 ? 19.094 -4.203 -11.43 1 82.62 168 GLY B C 1
ATOM 2748 O O . GLY B 1 168 ? 19.969 -3.869 -12.234 1 82.62 168 GLY B O 1
ATOM 2749 N N . ARG B 1 169 ? 18.578 -3.211 -10.844 1 67 169 ARG B N 1
ATOM 2750 C CA . ARG B 1 169 ? 19.219 -1.903 -10.773 1 67 169 ARG B CA 1
ATOM 2751 C C . ARG B 1 169 ? 20.266 -1.864 -9.664 1 67 169 ARG B C 1
ATOM 2753 O O . ARG B 1 169 ? 20.016 -2.338 -8.555 1 67 169 ARG B O 1
ATOM 2760 N N . GLY B 1 170 ? 21.422 -2.443 -9.891 1 46.16 170 GLY B N 1
ATOM 2761 C CA . GLY B 1 170 ? 22.484 -2.199 -8.93 1 46.16 170 GLY B CA 1
ATOM 2762 C C . GLY B 1 170 ? 22.469 -0.792 -8.359 1 46.16 170 GLY B C 1
ATOM 2763 O O . GLY B 1 170 ? 21.969 0.134 -9 1 46.16 170 GLY B O 1
ATOM 2764 N N . GLU B 1 171 ? 22.297 -0.607 -7.059 1 38.16 171 GLU B N 1
ATOM 2765 C CA . GLU B 1 171 ? 22.438 0.769 -6.59 1 38.16 171 GLU B CA 1
ATOM 2766 C C . GLU B 1 171 ? 23.453 1.538 -7.434 1 38.16 171 GLU B C 1
ATOM 2768 O O . GLU B 1 171 ? 24.406 0.954 -7.957 1 38.16 171 GLU B O 1
#

Radius of gyration: 20.7 Å; Cα contacts (8 Å, |Δi|>4): 673; chains: 2; bounding box: 47×55×47 Å

Secondary structure (DSSP, 8-state):
-EEEEEE---HHHHHHHHHHHHHH-GGGGTS-S-EEEEEEEE--GGGHHHHHHHHHHHHHT---EEEEEEEEEE-TTT---EEEEEPP-HHHHHHHHHTTSGGG----SS----EEEEE-S--HHHHHHHHHHHHTS---EEEEE-EEEEEEE-TTS-EEEEEEEESS---/-EEEEEE---HHHHHHHHHHHHHH-GGGGTS-S-EEEEEEEE--GGGHHHHHHHHHHHHHT---EEEEEEEEEE-TTT---EEEEEPP-HHHHHHHHHTTSGGG----SS----EEEEE-S--HHHHHHHHHHHHTS---EEEEE-EEEEEEE-TTS-EEEEEEEESS---

Nearest PDB structures (foldseek):
  2d4g-assembly1_B  TM=9.903E-01  e=2.330E-31  Bacillus subtilis
  1vgj-assembly1_A  TM=7.384E-01  e=1.020E-08  Pyrococcus horikoshii
  1jh6-assembly1_A  TM=7.545E-01  e=3.676E-08  Arabidopsis thaliana
  1fsi-assembly3_C  TM=6.794E-01  e=3.362E-07  Arabidopsis thaliana
  5ldo-assembly2_B  TM=6.718E-01  e=6.188E-06  Escherichia coli BL21(DE3)

Solvent-accessible surface area (backbone atoms only — not comparable to full-atom values): 18512 Å² total; per-residue (Å²): 85,47,32,35,35,32,29,68,65,53,69,70,58,33,45,58,34,45,72,40,11,76,82,36,19,86,53,51,53,27,46,73,58,39,29,70,53,41,80,65,47,77,45,55,74,87,47,45,62,59,51,48,52,51,50,47,53,52,22,38,75,34,65,61,38,73,46,38,32,58,39,58,48,62,51,62,89,82,40,52,35,32,26,40,35,31,58,86,43,71,65,56,51,50,51,36,56,57,61,36,39,79,96,44,52,64,81,74,90,61,81,90,72,53,37,35,65,29,26,33,88,44,52,70,67,56,38,52,53,52,49,58,57,46,58,74,47,89,48,80,46,75,49,78,45,50,52,36,35,39,28,35,53,46,86,85,63,30,56,42,80,74,41,52,39,50,31,44,51,61,128,87,47,34,34,35,32,28,68,66,54,68,70,58,33,44,57,34,46,72,41,11,74,81,36,20,85,53,50,52,27,46,74,57,41,28,70,54,40,82,65,47,77,46,56,75,88,46,45,62,58,50,50,52,52,50,47,53,51,22,38,75,33,65,60,38,73,48,38,33,58,40,59,48,62,52,61,91,82,40,52,34,33,25,39,36,31,60,84,42,71,65,56,52,49,52,34,56,57,62,35,39,78,97,43,50,65,82,74,90,62,80,88,72,53,37,33,64,28,26,34,88,44,53,71,68,56,39,53,54,53,48,58,57,46,59,74,47,87,47,80,47,74,49,78,43,49,51,37,34,39,29,36,54,46,86,87,62,30,56,42,80,74,44,55,38,51,30,44,50,61,130

pLDDT: mean 95.19, std 6.95, range [38.16, 98.81]

Foldseek 3Di:
DKKFKWADDDPVVQVVLLVQCVPFPPCSPFEGWTKGLEDIDDDDPVCVVVVVVLVQVLQQPAFWDKWKFWAWDAPPPVFLWIWTFTDDDPRSVVSSVSCCDDVNPDDDPDDDTTTTTNHGPDDPVRSVVVSVVRRPDTDTDIDITFKMFMWDADPVGHIDTDDMHGHNPDD/DKKFKWADDDPVVQVVLLVQCVPFPPCSPFEGWTKGLEDIDDDDPVCVVVVVVLVQVLQQVAFWDKWKFWAWDAPPPVFLWIWTFTDDDPRSVVSSVSCCDDVNPDDDPDDDTTTTTNHGPDDPVRSVVVSVVRRVDTDTDIDITFKMFMWDADPVGHIDTDDMHGHNPDD

Organism: NCBI:txid227866